Protein AF-A0AAJ3PZL8-F1 (afdb_monomer)

pLDDT: mean 89.47, std 19.47, range [25.83, 98.94]

Sequence (225 aa):
MQGFRERRSSEPATAPSGTGRESWNGVAILAKDKTPILTRRGLPGDPDDTHSRYIEAVIDGMVIGCLYLPNGNPFPSVKFEYKLRWFRRLHDYAAELLELEVPAILAGDFNVMPTEIDVYKPERWLDDALFRPEVRRAYGRLVAQGWTDAVRHLHPQERIYTFWKYWRNSFERDAGLRIDHLLLSPAAAPWLRSATVRRKPRGWEHTSDHAPVLIELDVPGADAM

Structure (mmCIF, N/CA/C/O backbone):
data_AF-A0AAJ3PZL8-F1
#
_entry.id   AF-A0AAJ3PZL8-F1
#
loop_
_atom_site.group_PDB
_atom_site.id
_atom_site.type_symbol
_atom_site.label_atom_id
_atom_site.label_alt_id
_atom_site.label_comp_id
_atom_site.label_asym_id
_atom_site.label_entity_id
_atom_site.label_seq_id
_atom_site.pdbx_PDB_ins_code
_atom_site.Cartn_x
_atom_site.Cartn_y
_atom_site.Cartn_z
_atom_site.occupancy
_atom_site.B_iso_or_equiv
_atom_site.auth_seq_id
_atom_site.auth_comp_id
_atom_site.auth_asym_id
_atom_site.auth_atom_id
_atom_site.pdbx_PDB_model_num
ATOM 1 N N . MET A 1 1 ? 1.809 16.130 18.002 1.00 44.84 1 MET A N 1
ATOM 2 C CA . MET A 1 1 ? 2.079 14.955 17.145 1.00 44.84 1 MET A CA 1
ATOM 3 C C . MET A 1 1 ? 3.039 14.059 17.904 1.00 44.84 1 MET A C 1
ATOM 5 O O . MET A 1 1 ? 4.192 14.435 18.075 1.00 44.84 1 MET A O 1
ATOM 9 N N . GLN A 1 2 ? 2.550 12.951 18.453 1.00 44.28 2 GLN A N 1
ATOM 10 C CA . GLN A 1 2 ? 3.416 11.908 19.004 1.00 44.28 2 GLN A CA 1
ATOM 11 C C . GLN A 1 2 ? 3.498 10.795 17.959 1.00 44.28 2 GLN A C 1
ATOM 13 O O . GLN A 1 2 ? 2.522 10.517 17.260 1.00 44.28 2 GLN A O 1
ATOM 18 N N . GLY A 1 3 ? 4.670 10.199 17.781 1.00 40.41 3 GLY A N 1
ATOM 19 C CA . GLY A 1 3 ? 4.839 9.175 16.765 1.00 40.41 3 GLY A CA 1
ATOM 20 C C . GLY A 1 3 ? 6.089 8.350 16.969 1.00 40.41 3 GLY A C 1
ATOM 21 O O . GLY A 1 3 ? 7.030 8.763 17.646 1.00 40.41 3 GLY A O 1
ATOM 22 N N . PHE A 1 4 ? 6.075 7.168 16.371 1.00 47.88 4 PHE A N 1
ATOM 23 C CA . PHE A 1 4 ? 7.186 6.236 16.424 1.00 47.88 4 PHE A CA 1
ATOM 24 C C . PHE A 1 4 ? 7.941 6.328 15.114 1.00 47.88 4 PHE A C 1
ATOM 26 O O . PHE A 1 4 ? 7.368 6.192 14.034 1.00 47.88 4 PHE A O 1
ATOM 33 N N . ARG A 1 5 ? 9.245 6.562 15.223 1.00 46.00 5 ARG A N 1
ATOM 34 C CA . ARG A 1 5 ? 10.167 6.472 14.102 1.00 46.00 5 ARG A CA 1
ATOM 35 C C . ARG A 1 5 ? 11.091 5.302 14.351 1.00 46.00 5 ARG A C 1
ATOM 37 O O . ARG A 1 5 ? 11.739 5.236 15.396 1.00 46.00 5 ARG A O 1
ATOM 44 N N . GLU A 1 6 ? 11.209 4.417 13.377 1.00 40.78 6 GLU A N 1
ATOM 45 C CA . GLU A 1 6 ? 12.317 3.479 13.372 1.00 40.78 6 GLU A CA 1
ATOM 46 C C . GLU A 1 6 ? 13.573 4.217 12.876 1.00 40.78 6 GLU A C 1
ATOM 48 O O . GLU A 1 6 ? 13.787 4.427 11.686 1.00 40.78 6 GLU A O 1
ATOM 53 N N . ARG A 1 7 ? 1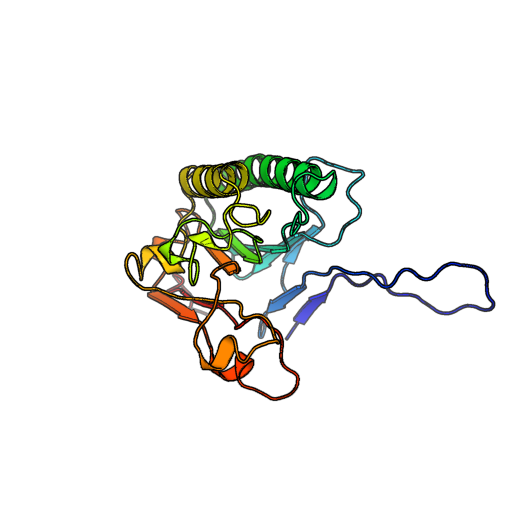4.376 4.714 13.822 1.00 40.22 7 ARG A N 1
ATOM 54 C CA . ARG A 1 7 ? 15.797 5.024 13.625 1.00 40.22 7 ARG A CA 1
ATOM 55 C C . ARG A 1 7 ? 16.564 4.284 14.708 1.00 40.22 7 ARG A C 1
ATOM 57 O O . ARG A 1 7 ? 16.213 4.417 15.877 1.00 40.22 7 ARG A O 1
ATOM 64 N N . ARG A 1 8 ? 17.616 3.546 14.347 1.00 39.25 8 ARG A N 1
ATOM 65 C CA . ARG A 1 8 ? 18.613 3.135 15.344 1.00 39.25 8 ARG A CA 1
ATOM 66 C C . ARG A 1 8 ? 19.297 4.411 15.841 1.00 39.25 8 ARG A C 1
ATOM 68 O O . ARG A 1 8 ? 19.959 5.091 15.062 1.00 39.25 8 ARG A O 1
ATOM 75 N N . SER A 1 9 ? 19.063 4.778 17.095 1.00 32.44 9 SER A N 1
ATOM 76 C CA . SER A 1 9 ? 19.748 5.881 17.765 1.00 32.44 9 SER A CA 1
ATOM 77 C C . SER A 1 9 ? 21.166 5.452 18.135 1.00 32.44 9 SER A C 1
ATOM 79 O O . SER A 1 9 ? 21.351 4.456 18.829 1.00 32.44 9 SER A O 1
ATOM 81 N N . SER A 1 10 ? 22.155 6.209 17.669 1.00 36.16 10 SER A N 1
ATOM 82 C CA . SER A 1 10 ? 23.524 6.200 18.178 1.00 36.16 10 SER A CA 1
ATOM 83 C C . SER A 1 10 ? 23.616 7.143 19.383 1.00 36.16 10 SER A C 1
ATOM 85 O O . SER A 1 10 ? 23.410 8.346 19.216 1.00 36.16 10 SER A O 1
ATOM 87 N N . GLU A 1 11 ? 23.935 6.623 20.568 1.00 28.59 11 GLU A N 1
ATOM 88 C CA . GLU A 1 11 ? 24.516 7.429 21.653 1.00 28.59 11 GLU A CA 1
ATOM 89 C C . GLU A 1 11 ? 26.049 7.498 21.500 1.00 28.59 11 GLU A C 1
ATOM 91 O O . GLU A 1 11 ? 26.639 6.595 20.897 1.00 28.59 11 GLU A O 1
ATOM 96 N N . PRO A 1 12 ? 26.712 8.572 21.974 1.00 39.06 12 PRO A N 1
ATOM 97 C CA . PRO A 1 12 ? 28.081 8.875 21.589 1.00 39.06 12 PRO A CA 1
ATOM 98 C C . PRO A 1 12 ? 29.100 8.344 22.606 1.00 39.06 12 PRO A C 1
ATOM 100 O O . PRO A 1 12 ? 29.079 8.730 23.770 1.00 39.06 12 PRO A O 1
ATOM 103 N N . ALA A 1 13 ? 30.066 7.547 22.147 1.00 29.75 13 ALA A N 1
ATOM 104 C CA . ALA A 1 13 ? 31.368 7.410 22.800 1.00 29.75 13 ALA A CA 1
ATOM 105 C C . ALA A 1 13 ? 32.450 6.994 21.783 1.00 29.75 13 ALA A C 1
ATOM 107 O O . ALA A 1 13 ? 32.478 5.872 21.295 1.00 29.75 13 ALA A O 1
ATOM 108 N N . THR A 1 14 ? 33.310 7.965 21.462 1.00 29.38 14 THR A N 1
ATOM 109 C CA . THR A 1 14 ? 34.747 7.860 21.131 1.00 29.38 14 THR A CA 1
ATOM 110 C C . THR A 1 14 ? 35.273 6.759 20.184 1.00 29.38 14 THR A C 1
ATOM 112 O O . THR A 1 14 ? 35.459 5.616 20.581 1.00 29.38 14 THR A O 1
ATOM 115 N N . ALA A 1 15 ? 35.750 7.240 19.022 1.00 28.14 15 ALA A N 1
ATOM 116 C CA . ALA A 1 15 ? 36.861 6.753 18.179 1.00 28.14 15 ALA A CA 1
ATOM 117 C C . ALA A 1 15 ? 36.647 5.501 17.282 1.00 28.14 15 ALA A C 1
ATOM 119 O O . ALA A 1 15 ? 35.833 4.634 17.579 1.00 28.14 15 ALA A O 1
ATOM 120 N N . PRO A 1 16 ? 37.320 5.442 16.108 1.00 37.28 16 PRO A N 1
ATOM 121 C CA . PRO A 1 16 ? 36.680 5.006 14.873 1.00 37.28 16 PRO A CA 1
ATOM 122 C C . PRO A 1 16 ? 37.111 3.602 14.439 1.00 37.28 16 PRO A C 1
ATOM 124 O O . PRO A 1 16 ? 38.276 3.351 14.156 1.00 37.28 16 PRO A O 1
ATOM 127 N N . SER A 1 17 ? 36.150 2.699 14.282 1.00 31.72 17 SER A N 1
ATOM 128 C CA . SER A 1 17 ? 36.231 1.615 13.298 1.00 31.72 17 SER A CA 1
ATOM 129 C C . SER A 1 17 ? 34.828 1.056 13.089 1.00 31.72 17 SER A C 1
ATOM 131 O O . SER A 1 17 ? 34.193 0.556 14.010 1.00 31.72 17 SER A O 1
ATOM 133 N N . GLY A 1 18 ? 34.293 1.212 11.885 1.00 25.83 18 GLY A N 1
ATOM 134 C CA . GLY A 1 18 ? 32.959 0.718 11.580 1.00 25.83 18 GLY A CA 1
ATOM 135 C C . GLY A 1 18 ? 32.411 1.372 10.333 1.00 25.83 18 GLY A C 1
ATOM 136 O O . GLY A 1 18 ? 32.076 2.550 10.333 1.00 25.83 18 GLY A O 1
ATOM 137 N N . THR A 1 19 ? 32.336 0.599 9.258 1.00 30.28 19 THR A N 1
ATOM 138 C CA . THR A 1 19 ? 31.620 0.925 8.027 1.00 30.28 19 THR A CA 1
ATOM 139 C C . THR A 1 19 ? 30.182 1.335 8.351 1.00 30.28 19 THR A C 1
ATOM 141 O O . THR A 1 19 ? 29.311 0.481 8.534 1.00 30.28 19 THR A O 1
ATOM 144 N N . GLY A 1 20 ? 29.934 2.640 8.453 1.00 26.58 20 GLY A N 1
ATOM 145 C CA . GLY A 1 20 ? 28.601 3.196 8.627 1.00 26.58 20 GLY A CA 1
ATOM 146 C C . GLY A 1 20 ? 27.765 2.888 7.392 1.00 26.58 20 GLY A C 1
ATOM 147 O O . GLY A 1 20 ? 27.970 3.473 6.333 1.00 26.58 20 GLY A O 1
ATOM 148 N N . ARG A 1 21 ? 26.832 1.941 7.506 1.00 35.41 21 ARG A N 1
ATOM 149 C CA . ARG A 1 21 ? 25.740 1.826 6.540 1.00 35.41 21 ARG A CA 1
ATOM 150 C C . ARG A 1 21 ? 24.662 2.816 6.949 1.00 35.41 21 ARG A C 1
ATOM 152 O O . ARG A 1 21 ? 23.957 2.590 7.929 1.00 35.41 21 ARG A O 1
ATOM 159 N N . GLU A 1 22 ? 24.522 3.887 6.178 1.00 41.72 22 GLU A N 1
ATOM 160 C CA . GLU A 1 22 ? 23.290 4.670 6.143 1.00 41.72 22 GLU A CA 1
ATOM 161 C C . GLU A 1 22 ? 22.104 3.711 5.932 1.00 41.72 22 GLU A C 1
ATOM 163 O O . GLU A 1 22 ? 22.142 2.822 5.074 1.00 41.72 22 GLU A O 1
ATOM 168 N N . SER A 1 23 ? 21.072 3.809 6.771 1.00 52.34 23 SER A N 1
ATOM 169 C CA . SER A 1 23 ? 19.904 2.936 6.670 1.00 52.34 23 SER A CA 1
ATOM 170 C C . SER A 1 23 ? 19.024 3.393 5.504 1.00 52.34 23 SER A C 1
ATOM 172 O O . SER A 1 23 ? 18.379 4.433 5.584 1.00 52.34 23 SER A O 1
ATOM 174 N N . TRP A 1 24 ? 18.976 2.598 4.437 1.00 60.12 24 TRP A N 1
ATOM 175 C CA . TRP A 1 24 ? 18.226 2.873 3.201 1.00 60.12 24 TRP A CA 1
ATOM 176 C C . TRP A 1 24 ? 16.692 2.769 3.329 1.00 60.12 24 TRP A C 1
ATOM 178 O O . TRP A 1 24 ? 15.986 3.043 2.365 1.00 60.12 24 TRP A O 1
ATOM 188 N N . ASN A 1 25 ? 16.164 2.364 4.490 1.00 78.50 25 ASN A N 1
ATOM 189 C CA . ASN A 1 25 ? 14.729 2.162 4.729 1.00 78.50 25 ASN A CA 1
ATOM 190 C C . ASN A 1 25 ? 14.287 2.867 6.020 1.00 78.50 25 ASN A C 1
ATOM 192 O O . ASN A 1 25 ? 15.114 3.191 6.874 1.00 78.50 25 ASN A O 1
ATOM 196 N N . GLY A 1 26 ? 12.977 3.024 6.192 1.00 88.12 26 GLY A N 1
ATOM 197 C CA . GLY A 1 26 ? 12.373 3.414 7.459 1.00 88.12 26 GLY A CA 1
ATOM 198 C C . GLY A 1 26 ? 10.880 3.666 7.305 1.00 88.12 26 GLY A C 1
ATOM 199 O O . GLY A 1 26 ? 10.445 4.257 6.320 1.00 88.12 26 GLY A O 1
ATOM 200 N N . VAL A 1 27 ? 10.109 3.234 8.297 1.00 94.31 27 VAL A N 1
ATOM 201 C CA . VAL A 1 27 ? 8.668 3.479 8.400 1.00 94.31 27 VAL A CA 1
ATOM 202 C C . VAL A 1 27 ? 8.365 4.230 9.695 1.00 94.31 27 VAL A C 1
ATOM 204 O O . VAL A 1 27 ? 9.122 4.163 10.672 1.00 94.31 27 VAL A O 1
ATOM 207 N N . ALA A 1 28 ? 7.279 4.998 9.689 1.00 95.38 28 ALA A N 1
ATOM 208 C CA . ALA A 1 28 ? 6.844 5.769 10.841 1.00 95.38 28 ALA A CA 1
ATOM 209 C C . ALA A 1 28 ? 5.325 5.924 10.846 1.00 95.38 28 ALA A C 1
ATOM 211 O O . ALA A 1 28 ? 4.712 6.116 9.798 1.00 95.38 28 ALA A O 1
ATOM 212 N N . ILE A 1 29 ? 4.747 5.903 12.044 1.00 96.56 29 ILE A N 1
ATOM 213 C CA . ILE A 1 29 ? 3.337 6.218 12.278 1.00 96.56 29 ILE A CA 1
ATOM 214 C C . ILE A 1 29 ? 3.286 7.448 13.177 1.00 96.56 29 ILE A C 1
ATOM 216 O O . ILE A 1 29 ? 3.955 7.510 14.215 1.00 96.56 29 ILE A O 1
ATOM 220 N N . LEU A 1 30 ? 2.495 8.433 12.763 1.00 95.12 30 LEU A N 1
ATOM 221 C CA . LEU A 1 30 ? 2.283 9.680 13.480 1.00 95.12 30 LEU A CA 1
ATOM 222 C C . LEU A 1 30 ? 0.785 9.851 13.724 1.00 95.12 30 LEU A C 1
ATOM 224 O O . LEU A 1 30 ? -0.004 9.698 12.795 1.00 95.12 30 LEU A O 1
ATOM 228 N N . ALA A 1 31 ? 0.414 10.228 14.945 1.00 94.44 31 ALA A N 1
ATOM 229 C CA . ALA A 1 31 ? -0.958 10.578 15.281 1.00 94.44 31 ALA A CA 1
ATOM 230 C C . ALA A 1 31 ? -1.028 11.998 15.852 1.00 94.44 31 ALA A C 1
ATOM 232 O O . ALA A 1 31 ? -0.129 12.475 16.565 1.00 94.44 31 ALA A O 1
ATOM 233 N N . LYS A 1 32 ? -2.097 12.708 15.494 1.00 93.19 32 LYS A N 1
ATOM 234 C CA . LYS A 1 32 ? -2.399 14.024 16.052 1.00 93.19 32 LYS A CA 1
ATOM 235 C C . LYS A 1 32 ? -3.161 13.822 17.361 1.00 93.19 32 LYS A C 1
ATOM 237 O O . LYS A 1 32 ? -4.099 13.043 17.391 1.00 93.19 32 LYS A O 1
ATOM 242 N N . ASP A 1 33 ? -2.707 14.486 18.423 1.00 93.00 33 ASP A N 1
ATOM 243 C CA . ASP A 1 33 ? -3.341 14.521 19.755 1.00 93.00 33 ASP A CA 1
ATOM 244 C C . ASP A 1 33 ? -3.641 13.148 20.397 1.00 93.00 33 ASP A C 1
ATOM 246 O O . ASP A 1 33 ? -4.427 13.033 21.331 1.00 93.00 33 ASP A O 1
ATOM 250 N N . LYS A 1 34 ? -2.957 12.103 19.922 1.00 90.31 34 LYS A N 1
ATOM 251 C CA . LYS A 1 34 ? -3.044 10.720 20.394 1.00 90.31 34 LYS A CA 1
ATOM 252 C C . LYS A 1 34 ? -1.642 10.120 20.458 1.00 90.31 34 LYS A C 1
ATOM 254 O O . LYS A 1 34 ? -0.748 10.527 19.708 1.00 90.31 34 LYS A O 1
ATOM 259 N N . THR A 1 35 ? -1.466 9.123 21.317 1.00 92.06 35 THR A N 1
ATOM 260 C CA . THR A 1 35 ? -0.254 8.301 21.376 1.00 92.06 35 THR A CA 1
ATOM 261 C C . THR A 1 35 ? -0.549 6.960 20.710 1.00 92.06 35 THR A C 1
ATOM 263 O O . THR A 1 35 ? -1.365 6.209 21.241 1.00 92.06 35 THR A O 1
ATOM 266 N N . PRO A 1 36 ? 0.081 6.629 19.567 1.00 95.19 36 PRO A N 1
ATOM 267 C CA . PRO A 1 36 ? -0.063 5.300 18.984 1.00 95.19 36 PRO A CA 1
ATOM 268 C C . PRO A 1 36 ? 0.408 4.222 19.967 1.00 95.19 36 PRO A C 1
ATOM 270 O O . PRO A 1 36 ? 1.472 4.357 20.570 1.00 95.19 36 PRO A O 1
ATOM 273 N N . ILE A 1 37 ? -0.345 3.139 20.123 1.00 96.94 37 ILE A N 1
ATOM 274 C CA . ILE A 1 37 ? 0.094 2.000 20.934 1.00 96.94 37 ILE A CA 1
ATOM 275 C C . ILE A 1 37 ? 0.808 1.034 20.001 1.00 96.94 37 ILE A C 1
ATOM 277 O O . ILE A 1 37 ? 0.167 0.323 19.237 1.00 96.94 37 ILE A O 1
ATOM 281 N N . LEU A 1 38 ? 2.140 1.044 20.026 1.00 97.38 38 LEU A N 1
ATOM 282 C CA . LEU A 1 38 ? 2.962 0.166 19.195 1.00 97.38 38 LEU A CA 1
ATOM 283 C C . LEU A 1 38 ? 2.664 -1.309 19.509 1.00 97.38 38 LEU A C 1
ATOM 285 O O . LEU A 1 38 ? 2.926 -1.764 20.620 1.00 97.38 38 LEU A O 1
ATOM 289 N N . THR A 1 39 ? 2.185 -2.057 18.518 1.00 96.62 39 THR A N 1
ATOM 290 C CA . THR A 1 39 ? 1.900 -3.496 18.632 1.00 96.62 39 THR A CA 1
ATOM 291 C C . THR A 1 39 ? 2.964 -4.346 17.954 1.00 96.62 39 THR A C 1
ATOM 293 O O . THR A 1 39 ? 3.234 -5.459 18.407 1.00 96.62 39 THR A O 1
ATOM 296 N N . ARG A 1 40 ? 3.630 -3.830 16.907 1.00 94.56 40 ARG A N 1
ATOM 297 C CA . ARG A 1 40 ? 4.672 -4.582 16.193 1.00 94.56 40 ARG A CA 1
ATOM 298 C C . ARG A 1 40 ? 5.771 -3.715 15.590 1.00 94.56 40 ARG A C 1
ATOM 300 O O . ARG A 1 40 ? 5.539 -2.606 15.114 1.00 94.56 40 ARG A O 1
ATOM 307 N N . ARG A 1 41 ? 6.978 -4.289 15.544 1.00 94.31 41 ARG A N 1
ATOM 308 C CA . ARG A 1 41 ? 8.106 -3.856 14.707 1.00 94.31 41 ARG A CA 1
ATOM 309 C C . ARG A 1 41 ? 8.534 -5.016 13.814 1.00 94.31 41 ARG A C 1
ATOM 311 O O . ARG A 1 41 ? 8.737 -6.117 14.320 1.00 94.31 41 ARG A O 1
ATOM 318 N N . GLY A 1 42 ? 8.695 -4.756 12.522 1.00 94.56 42 GLY A N 1
ATOM 319 C CA . GLY A 1 42 ? 9.017 -5.778 11.530 1.00 94.56 42 GLY A CA 1
ATOM 320 C C . GLY A 1 42 ? 7.813 -6.642 11.146 1.00 94.56 42 GLY A C 1
ATOM 321 O O . GLY A 1 42 ? 6.845 -6.779 11.892 1.00 94.56 42 GLY A O 1
ATOM 322 N N . LEU A 1 43 ? 7.873 -7.209 9.944 1.00 96.62 43 LEU A N 1
ATOM 323 C CA . LEU A 1 43 ? 6.868 -8.146 9.451 1.00 96.62 43 LEU A CA 1
ATOM 324 C C . LEU A 1 43 ? 7.230 -9.556 9.952 1.00 96.62 43 LEU A C 1
ATOM 326 O O . LEU A 1 43 ? 8.391 -9.947 9.790 1.00 96.62 43 LEU A O 1
ATOM 330 N N . PRO A 1 44 ? 6.296 -10.328 10.536 1.00 95.19 44 PRO A N 1
ATOM 331 C CA . PRO A 1 44 ? 6.611 -11.650 11.069 1.00 95.19 44 PRO A CA 1
ATOM 332 C C . PRO A 1 44 ? 6.966 -12.654 9.959 1.00 95.19 44 PRO A C 1
ATOM 334 O O . PRO A 1 44 ? 6.837 -12.367 8.768 1.00 95.19 44 PRO A O 1
ATOM 337 N N . GLY A 1 45 ? 7.462 -13.829 10.355 1.00 94.19 45 GLY A N 1
ATOM 338 C CA . GLY A 1 45 ? 7.778 -14.940 9.446 1.00 94.19 45 GLY A CA 1
ATOM 339 C C . GLY A 1 45 ? 9.213 -14.980 8.900 1.00 94.19 45 GLY A C 1
ATOM 340 O O . GLY A 1 45 ? 9.513 -15.848 8.087 1.00 94.19 45 GLY A O 1
ATOM 341 N N . ASP A 1 46 ? 10.096 -14.062 9.309 1.00 92.81 46 ASP A N 1
ATOM 342 C CA . ASP A 1 46 ? 11.539 -14.111 9.011 1.00 92.81 46 ASP A CA 1
ATOM 343 C C . ASP A 1 46 ? 12.329 -13.362 10.106 1.00 92.81 46 ASP A C 1
ATOM 345 O O . ASP A 1 46 ? 12.373 -12.130 10.080 1.00 92.81 46 ASP A O 1
ATOM 349 N N . PRO A 1 47 ? 12.901 -14.063 11.103 1.00 86.94 47 PRO A N 1
ATOM 350 C CA . PRO A 1 47 ? 13.622 -13.426 12.207 1.00 86.94 47 PRO A CA 1
ATOM 351 C C . PRO A 1 47 ? 14.954 -12.793 11.777 1.00 86.94 47 PRO A C 1
ATOM 353 O O . PRO A 1 47 ? 15.471 -11.935 12.493 1.00 86.94 47 PRO A O 1
ATOM 356 N N . ASP A 1 48 ? 15.489 -13.179 10.614 1.00 87.62 48 ASP A N 1
ATOM 357 C CA . ASP A 1 48 ? 16.754 -12.665 10.084 1.00 87.62 48 ASP A CA 1
ATOM 358 C C . ASP A 1 48 ? 16.553 -11.406 9.216 1.00 87.62 48 ASP A C 1
ATOM 360 O O . ASP A 1 48 ? 17.523 -10.728 8.849 1.00 87.62 48 ASP A O 1
ATOM 364 N N . ASP A 1 49 ? 15.303 -11.041 8.895 1.00 87.88 49 ASP A N 1
ATOM 365 C CA . ASP A 1 49 ? 15.001 -9.816 8.156 1.00 87.88 49 ASP A CA 1
ATOM 366 C C . ASP A 1 49 ? 15.150 -8.577 9.045 1.00 87.88 49 ASP A C 1
ATOM 368 O O . ASP A 1 49 ? 14.236 -8.123 9.732 1.00 87.88 49 ASP A O 1
ATOM 372 N N . THR A 1 50 ? 16.339 -7.988 8.987 1.00 84.88 50 THR A N 1
ATOM 373 C CA . THR A 1 50 ? 16.699 -6.789 9.752 1.00 84.88 50 THR A CA 1
ATOM 374 C C . THR A 1 50 ? 16.260 -5.473 9.097 1.00 84.88 50 THR A C 1
ATOM 376 O O . THR A 1 50 ? 16.612 -4.396 9.589 1.00 84.88 50 THR A O 1
ATOM 379 N N . HIS A 1 51 ? 15.524 -5.509 7.979 1.00 87.56 51 HIS A N 1
ATOM 380 C CA . HIS A 1 51 ? 15.100 -4.298 7.281 1.00 87.56 51 HIS A CA 1
ATOM 381 C C . HIS A 1 51 ? 13.869 -3.640 7.927 1.00 87.56 51 HIS A C 1
ATOM 383 O O . HIS A 1 51 ? 12.780 -4.209 7.961 1.00 87.56 51 HIS A O 1
ATOM 389 N N . SER A 1 52 ? 14.011 -2.369 8.310 1.00 90.62 52 SER A N 1
ATOM 390 C CA . SER A 1 52 ? 12.941 -1.499 8.826 1.00 90.62 52 SER A CA 1
ATOM 391 C C . SER A 1 52 ? 11.886 -1.161 7.758 1.00 90.62 52 SER A C 1
ATOM 393 O O . SER A 1 52 ? 11.948 -0.112 7.111 1.00 90.62 52 SER A O 1
ATOM 395 N N . ARG A 1 53 ? 10.958 -2.096 7.511 1.00 95.94 53 ARG A N 1
ATOM 396 C CA . ARG A 1 53 ? 9.955 -2.050 6.425 1.00 95.94 53 ARG A CA 1
ATOM 397 C C . ARG A 1 53 ? 8.508 -2.229 6.881 1.00 95.94 53 ARG A C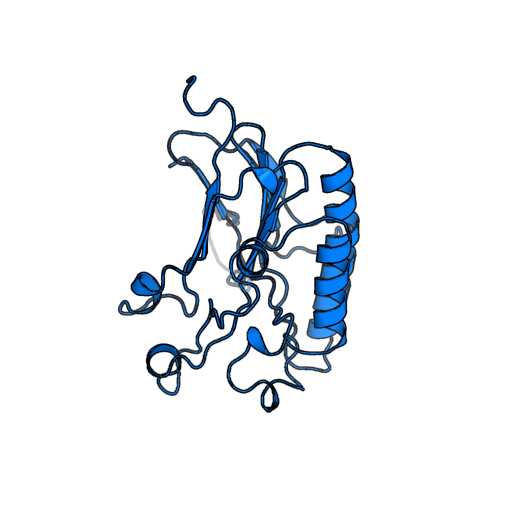 1
ATOM 399 O O . ARG A 1 53 ? 7.619 -2.113 6.045 1.00 95.94 53 ARG A O 1
ATOM 406 N N . TYR A 1 54 ? 8.269 -2.532 8.154 1.00 97.62 54 TYR A N 1
ATOM 407 C CA . TYR A 1 54 ? 6.927 -2.687 8.714 1.00 97.62 54 TYR A CA 1
ATOM 408 C C . TYR A 1 54 ? 6.902 -2.216 10.167 1.00 97.62 54 TYR A C 1
ATOM 410 O O . TYR A 1 54 ? 7.776 -2.579 10.956 1.00 97.62 54 TYR A O 1
ATOM 418 N N . ILE A 1 55 ? 5.894 -1.430 10.519 1.00 97.69 55 ILE A N 1
ATOM 419 C CA . ILE A 1 55 ? 5.579 -1.049 11.895 1.00 97.69 55 ILE A CA 1
ATOM 420 C C . ILE A 1 55 ? 4.063 -1.043 12.048 1.00 97.69 55 ILE A C 1
ATOM 422 O O . ILE A 1 55 ? 3.348 -0.728 11.099 1.00 97.69 55 ILE A O 1
ATOM 426 N N . GLU A 1 56 ? 3.575 -1.379 13.232 1.00 98.31 56 GLU A N 1
ATOM 427 C CA . GLU A 1 56 ? 2.145 -1.456 13.500 1.00 98.31 56 GLU A CA 1
ATOM 428 C C . GLU A 1 56 ? 1.814 -0.820 14.836 1.00 98.31 56 GLU A C 1
ATOM 430 O O . GLU A 1 56 ? 2.533 -1.013 15.820 1.00 98.31 56 GLU A O 1
ATOM 435 N N . ALA A 1 57 ? 0.725 -0.065 14.872 1.00 98.38 57 ALA A N 1
ATOM 436 C CA . ALA A 1 57 ? 0.216 0.499 16.104 1.00 98.38 57 ALA A CA 1
ATOM 437 C C . ALA A 1 57 ? -1.309 0.520 16.115 1.00 98.38 57 ALA A C 1
ATOM 439 O O . ALA A 1 57 ? -1.942 0.665 15.071 1.00 98.38 57 ALA A O 1
ATOM 440 N N . VAL A 1 58 ? -1.885 0.454 17.310 1.00 97.75 58 VAL A N 1
ATOM 441 C CA . VAL A 1 58 ? -3.301 0.736 17.533 1.00 97.75 58 VAL A CA 1
ATOM 442 C C . VAL A 1 58 ? -3.492 2.231 17.774 1.00 97.75 58 VAL A C 1
ATOM 444 O O . VAL A 1 58 ? -2.789 2.833 18.592 1.00 97.75 58 VAL A O 1
ATOM 447 N N . ILE A 1 59 ? -4.444 2.832 17.062 1.00 94.88 59 ILE A N 1
ATOM 448 C CA . ILE A 1 59 ? -4.875 4.226 17.220 1.00 94.88 59 ILE A CA 1
ATOM 449 C C . ILE A 1 59 ? -6.404 4.235 17.176 1.00 94.88 59 ILE A C 1
ATOM 451 O O . ILE A 1 59 ? -6.981 3.725 16.224 1.00 94.88 59 ILE A O 1
ATOM 455 N N . ASP A 1 60 ? -7.051 4.782 18.210 1.00 91.06 60 ASP A N 1
ATOM 456 C CA . ASP A 1 60 ? -8.519 4.868 18.314 1.00 91.06 60 ASP A CA 1
ATOM 457 C C . ASP A 1 60 ? -9.241 3.529 18.038 1.00 91.06 60 ASP A C 1
ATOM 459 O O . ASP A 1 60 ? -10.250 3.467 17.345 1.00 91.06 60 ASP A O 1
ATOM 463 N N . GLY A 1 61 ? -8.693 2.430 18.572 1.00 91.94 61 GLY A N 1
ATOM 464 C CA . GLY A 1 61 ? -9.256 1.080 18.420 1.00 91.94 61 GLY A CA 1
ATOM 465 C C . GLY A 1 61 ? -9.010 0.423 17.057 1.00 91.94 61 GLY A C 1
ATOM 466 O O . GLY A 1 61 ? -9.431 -0.711 16.854 1.00 91.94 61 GLY A O 1
ATOM 467 N N . MET A 1 62 ? -8.302 1.094 16.146 1.00 96.19 62 MET A N 1
ATOM 468 C CA . MET A 1 62 ? -7.955 0.588 14.821 1.00 96.19 62 MET A CA 1
ATOM 469 C C . MET A 1 62 ? -6.487 0.167 14.750 1.00 96.19 62 MET A C 1
ATOM 471 O O . MET A 1 62 ? -5.603 0.892 15.208 1.00 96.19 62 MET A O 1
ATOM 475 N N . VAL A 1 63 ? -6.214 -0.980 14.130 1.00 98.25 63 VAL A N 1
ATOM 476 C CA . VAL A 1 63 ? -4.853 -1.444 13.833 1.00 98.25 63 VAL A CA 1
ATOM 477 C C . VAL A 1 63 ? -4.343 -0.754 12.568 1.00 98.25 63 VAL A C 1
ATOM 479 O O . VAL A 1 63 ? -4.931 -0.880 11.497 1.00 98.25 63 VAL A O 1
ATOM 482 N N . ILE A 1 64 ? -3.222 -0.044 12.668 1.00 98.44 64 ILE A N 1
ATOM 483 C CA . ILE A 1 64 ? -2.568 0.626 11.541 1.00 98.44 64 ILE A CA 1
ATOM 484 C C . ILE A 1 64 ? -1.228 -0.046 11.273 1.00 98.44 64 ILE A C 1
ATOM 486 O O . ILE A 1 64 ? -0.268 0.173 12.010 1.00 98.44 64 ILE A O 1
ATOM 490 N N . GLY A 1 65 ? -1.148 -0.829 10.200 1.00 98.44 65 GLY A N 1
ATOM 491 C CA . GLY A 1 65 ? 0.102 -1.355 9.662 1.00 98.44 65 GLY A CA 1
ATOM 492 C C . GLY A 1 65 ? 0.678 -0.402 8.617 1.00 98.44 65 GLY A C 1
ATOM 493 O O . GLY A 1 65 ? 0.072 -0.173 7.573 1.00 98.44 65 GLY A O 1
ATOM 494 N N . CYS A 1 66 ? 1.861 0.149 8.876 1.00 98.50 66 CYS A N 1
ATOM 495 C CA . CYS A 1 66 ? 2.601 0.984 7.934 1.00 98.50 66 CYS A CA 1
ATOM 496 C C . CYS A 1 66 ? 3.745 0.183 7.315 1.00 98.50 66 CYS A C 1
ATOM 498 O O . CYS A 1 66 ? 4.581 -0.366 8.041 1.00 98.50 66 CYS A O 1
ATOM 500 N N . LEU A 1 67 ? 3.801 0.131 5.981 1.00 98.00 67 LEU A N 1
ATOM 501 C CA . LEU A 1 67 ? 4.761 -0.704 5.267 1.00 98.00 67 LEU A CA 1
ATOM 502 C C . LEU A 1 67 ? 5.526 0.007 4.146 1.00 98.00 67 LEU A C 1
ATOM 504 O O . LEU A 1 67 ? 5.042 0.939 3.511 1.00 98.00 67 LEU A O 1
ATOM 508 N N . TYR A 1 68 ? 6.737 -0.486 3.894 1.00 98.12 68 TYR A N 1
ATOM 509 C CA . TYR A 1 68 ? 7.565 -0.158 2.736 1.00 98.12 68 TYR A CA 1
ATOM 510 C C . TYR A 1 68 ? 8.067 -1.455 2.095 1.00 98.12 68 TYR A C 1
ATOM 512 O O . TYR A 1 68 ? 9.133 -1.991 2.436 1.00 98.12 68 TYR A O 1
ATOM 520 N N . LEU A 1 69 ? 7.268 -1.992 1.175 1.00 98.12 69 LEU A N 1
ATOM 521 C CA . LEU A 1 69 ? 7.510 -3.292 0.558 1.00 98.12 69 LEU A CA 1
ATOM 522 C C . LEU A 1 69 ? 8.756 -3.232 -0.343 1.00 98.12 69 LEU A C 1
ATOM 524 O O . LEU A 1 69 ? 8.972 -2.227 -1.021 1.00 98.12 69 LEU A O 1
ATOM 528 N N . PRO A 1 70 ? 9.603 -4.278 -0.393 1.00 98.00 70 PRO A N 1
ATOM 529 C CA . PRO A 1 70 ? 10.804 -4.260 -1.226 1.00 98.00 70 PRO A CA 1
ATOM 530 C C . PRO A 1 70 ? 10.529 -3.951 -2.711 1.00 98.00 70 PRO A C 1
ATOM 532 O O . PRO A 1 70 ? 9.733 -4.623 -3.363 1.00 98.00 70 PRO A O 1
ATOM 535 N N . ASN A 1 71 ? 11.267 -2.993 -3.284 1.00 97.75 71 ASN A N 1
ATOM 536 C CA . ASN A 1 71 ? 11.151 -2.619 -4.701 1.00 97.75 71 ASN A CA 1
ATOM 537 C C . ASN A 1 71 ? 11.359 -3.814 -5.653 1.00 97.75 71 ASN A C 1
ATOM 539 O O . ASN A 1 71 ? 10.547 -4.071 -6.544 1.00 97.75 71 ASN A O 1
ATOM 543 N N . GLY A 1 72 ? 12.417 -4.591 -5.413 1.00 97.12 72 GLY A N 1
ATOM 544 C CA . GLY A 1 72 ? 12.710 -5.838 -6.120 1.00 97.12 72 GLY A CA 1
ATOM 545 C C . GLY A 1 72 ? 13.454 -5.697 -7.448 1.00 97.12 72 GLY A C 1
ATOM 546 O O . GLY A 1 72 ? 13.853 -6.721 -7.989 1.00 97.12 72 GLY A O 1
ATOM 547 N N . ASN A 1 73 ? 13.683 -4.486 -7.969 1.00 97.19 73 ASN A N 1
ATOM 548 C CA . ASN A 1 73 ? 14.493 -4.319 -9.178 1.00 97.19 73 ASN A CA 1
ATOM 549 C C . ASN A 1 73 ? 15.994 -4.584 -8.930 1.00 97.19 73 ASN A C 1
ATOM 551 O O . ASN A 1 73 ? 16.505 -4.316 -7.832 1.00 97.19 73 ASN A O 1
ATOM 555 N N . PRO A 1 74 ? 16.733 -5.034 -9.965 1.00 96.88 74 PRO A N 1
ATOM 556 C CA . PRO A 1 74 ? 16.244 -5.425 -11.298 1.00 96.88 74 PRO A CA 1
ATOM 557 C C . PRO A 1 74 ? 15.613 -6.831 -11.309 1.00 96.88 74 PRO A C 1
ATOM 559 O O . PRO A 1 74 ? 15.797 -7.601 -10.368 1.00 96.88 74 PRO A O 1
ATOM 562 N N . PHE A 1 75 ? 14.901 -7.181 -12.381 1.00 93.44 75 PHE A N 1
ATOM 563 C CA . PHE A 1 75 ? 14.420 -8.541 -12.642 1.00 93.44 75 PHE A CA 1
ATOM 564 C C . PHE A 1 75 ? 15.213 -9.193 -13.793 1.00 93.44 75 PHE A C 1
ATOM 566 O O . PHE A 1 75 ? 15.446 -8.525 -14.801 1.00 93.44 75 PHE A O 1
ATOM 573 N N . PRO A 1 76 ? 15.582 -10.485 -13.689 1.00 95.44 76 PRO A N 1
ATOM 574 C CA . PRO A 1 76 ? 15.547 -11.321 -12.485 1.00 95.44 76 PRO A CA 1
ATOM 575 C C . PRO A 1 76 ? 16.664 -10.940 -11.496 1.00 95.44 76 PRO A C 1
ATOM 577 O O . PRO A 1 76 ? 17.729 -10.476 -11.897 1.00 95.44 76 PRO A O 1
ATOM 580 N N . SER A 1 77 ? 16.439 -11.129 -10.191 1.00 97.44 77 SER A N 1
ATOM 581 C CA . SER A 1 77 ? 17.491 -10.988 -9.173 1.00 97.44 77 SER A CA 1
ATOM 582 C C . SER A 1 77 ? 17.083 -11.566 -7.816 1.00 97.44 77 SER A C 1
ATOM 584 O O . SER A 1 77 ? 15.898 -11.721 -7.516 1.00 97.44 77 SER A O 1
ATOM 586 N N . VAL A 1 78 ? 18.068 -11.741 -6.930 1.00 97.31 78 VAL A N 1
ATOM 587 C CA . VAL A 1 78 ? 17.842 -12.061 -5.508 1.00 97.31 78 VAL A CA 1
ATOM 588 C C . VAL A 1 78 ? 16.983 -11.011 -4.784 1.00 97.31 78 VAL A C 1
ATOM 590 O O . VAL A 1 78 ? 16.301 -11.331 -3.811 1.00 97.31 78 VAL A O 1
ATOM 593 N N . LYS A 1 79 ? 16.960 -9.753 -5.260 1.00 96.94 79 LYS A N 1
ATOM 594 C CA . LYS A 1 79 ? 16.085 -8.700 -4.713 1.00 96.94 79 LYS A CA 1
ATOM 595 C C . LYS A 1 79 ? 14.626 -8.953 -5.084 1.00 96.94 79 LYS A C 1
ATOM 597 O O . LYS A 1 79 ? 13.744 -8.739 -4.253 1.00 96.94 79 LYS A O 1
ATOM 602 N N . PHE A 1 80 ? 14.375 -9.426 -6.303 1.00 98.31 80 PHE A N 1
ATOM 603 C CA . PHE A 1 80 ? 13.038 -9.816 -6.740 1.00 98.31 80 PHE A CA 1
ATOM 604 C C . PHE A 1 80 ? 12.540 -11.049 -5.978 1.00 98.31 80 PHE A C 1
ATOM 606 O O . PHE A 1 80 ? 11.402 -11.079 -5.515 1.00 98.31 80 PHE A O 1
ATOM 613 N N . GLU A 1 81 ? 13.407 -12.038 -5.760 1.00 98.06 81 GLU A N 1
ATOM 614 C CA . GLU A 1 81 ? 13.078 -13.199 -4.929 1.00 98.06 81 GLU A CA 1
ATOM 615 C C . GLU A 1 81 ? 12.750 -12.796 -3.486 1.00 98.06 81 GLU A C 1
ATOM 617 O O . GLU A 1 81 ? 11.761 -13.268 -2.924 1.00 98.06 81 GLU A O 1
ATOM 622 N N . TYR A 1 82 ? 13.534 -11.883 -2.899 1.00 97.38 82 TYR A N 1
ATOM 623 C CA . TYR A 1 82 ? 13.253 -11.324 -1.576 1.00 97.38 82 TYR A CA 1
ATOM 624 C C . TYR A 1 82 ? 11.900 -10.606 -1.534 1.00 97.38 82 TYR A C 1
ATOM 626 O O . TYR A 1 82 ? 11.118 -10.858 -0.622 1.00 97.38 82 TYR A O 1
ATOM 634 N N . LYS A 1 83 ? 11.567 -9.796 -2.547 1.00 98.38 83 LYS A N 1
ATOM 635 C CA . LYS A 1 83 ? 10.243 -9.169 -2.676 1.00 98.38 83 LYS A CA 1
ATOM 636 C C . LYS A 1 83 ? 9.111 -10.196 -2.650 1.00 98.38 83 LYS A C 1
ATOM 638 O O . LYS A 1 83 ? 8.135 -10.010 -1.928 1.00 98.38 83 LYS A O 1
ATOM 643 N N . LEU A 1 84 ? 9.238 -11.290 -3.402 1.00 98.56 84 LEU A N 1
ATOM 644 C CA . LEU A 1 84 ? 8.217 -12.340 -3.423 1.00 98.56 84 LEU A CA 1
ATOM 645 C C . LEU A 1 84 ? 8.113 -13.086 -2.086 1.00 98.56 84 LEU A C 1
ATOM 647 O O . LEU A 1 84 ? 7.003 -13.425 -1.681 1.00 98.56 84 LEU A O 1
ATOM 651 N N . ARG A 1 85 ? 9.229 -13.333 -1.384 1.00 98.25 85 ARG A N 1
ATOM 652 C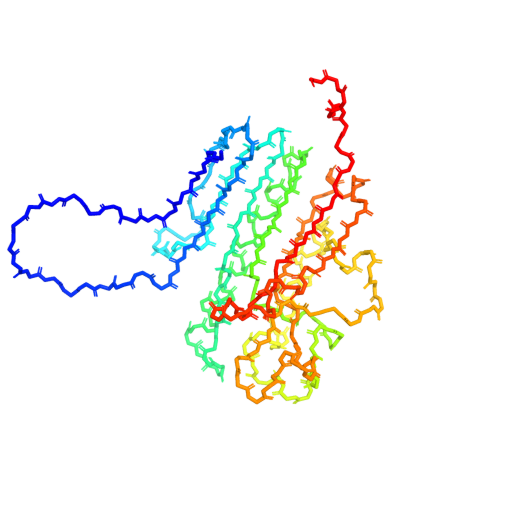 CA . ARG A 1 85 ? 9.195 -13.892 -0.018 1.00 98.25 85 ARG A CA 1
ATOM 653 C C . ARG A 1 85 ? 8.543 -12.928 0.975 1.00 98.25 85 ARG A C 1
ATOM 655 O O . ARG A 1 85 ? 7.769 -13.368 1.815 1.00 98.25 85 ARG A O 1
ATOM 662 N N . TRP A 1 86 ? 8.807 -11.628 0.849 1.00 98.56 86 TRP A N 1
ATOM 663 C CA . TRP A 1 86 ? 8.186 -10.591 1.676 1.00 98.56 86 TRP A CA 1
ATOM 664 C C . TRP A 1 86 ? 6.668 -10.534 1.457 1.00 98.56 86 TRP A C 1
ATOM 666 O O . TRP A 1 86 ? 5.916 -10.530 2.422 1.00 98.56 86 TRP A O 1
ATOM 676 N N . PHE A 1 87 ? 6.203 -10.606 0.203 1.00 98.56 87 PHE A N 1
ATOM 677 C CA . PHE A 1 87 ? 4.771 -10.714 -0.109 1.00 98.56 87 PHE A CA 1
ATOM 678 C C . PHE A 1 87 ? 4.108 -11.943 0.520 1.00 98.56 87 PHE A C 1
ATOM 680 O O . PHE A 1 87 ? 2.983 -11.832 0.988 1.00 98.56 87 PHE A O 1
ATOM 687 N N . ARG 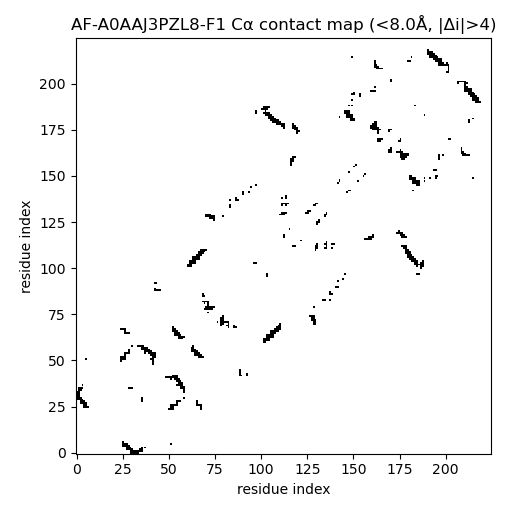A 1 88 ? 4.774 -13.108 0.537 1.00 98.56 88 ARG A N 1
ATOM 688 C CA . ARG A 1 88 ? 4.233 -14.315 1.195 1.00 98.56 88 ARG A CA 1
ATOM 689 C C . ARG A 1 88 ? 4.018 -14.083 2.688 1.00 98.56 88 ARG A C 1
ATOM 691 O O . ARG A 1 88 ? 2.909 -14.268 3.156 1.00 98.56 88 ARG A O 1
ATOM 698 N N . ARG A 1 89 ? 5.025 -13.553 3.384 1.00 98.44 89 ARG A N 1
ATOM 699 C CA . ARG A 1 89 ? 4.891 -13.192 4.804 1.00 98.44 89 ARG A CA 1
ATOM 700 C C . ARG A 1 89 ? 3.795 -12.157 5.044 1.00 98.44 89 ARG A C 1
ATOM 702 O O . ARG A 1 89 ? 3.081 -12.243 6.035 1.00 98.44 89 ARG A O 1
ATOM 709 N N . LEU A 1 90 ? 3.643 -11.195 4.128 1.00 98.69 90 LEU A N 1
ATOM 710 C CA . LEU A 1 90 ? 2.570 -10.209 4.214 1.00 98.69 90 LEU A CA 1
ATOM 711 C C . LEU A 1 90 ? 1.206 -10.880 4.055 1.00 98.69 90 LEU A C 1
ATOM 713 O O . LEU A 1 90 ? 0.299 -10.520 4.783 1.00 98.69 90 LEU A O 1
ATOM 717 N N . HIS A 1 91 ? 1.054 -11.841 3.141 1.00 98.69 91 HIS A N 1
ATOM 718 C CA . HIS A 1 91 ? -0.192 -12.595 3.004 1.00 98.69 91 HIS A CA 1
ATOM 719 C C . HIS A 1 91 ? -0.562 -13.334 4.280 1.00 98.69 91 HIS A C 1
ATOM 721 O O . HIS A 1 91 ? -1.714 -13.238 4.695 1.00 98.69 91 HIS A O 1
ATOM 727 N N . ASP A 1 92 ? 0.393 -14.064 4.855 1.00 98.56 92 ASP A N 1
ATOM 728 C CA . ASP A 1 92 ? 0.160 -14.876 6.047 1.00 98.56 92 ASP A CA 1
ATOM 729 C C . AS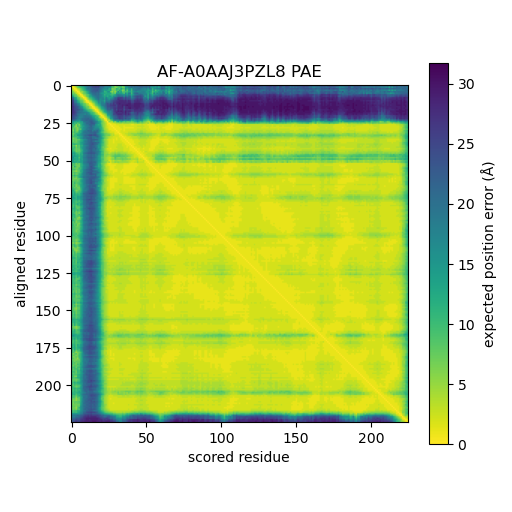P A 1 92 ? -0.282 -13.966 7.201 1.00 98.56 92 ASP A C 1
ATOM 731 O O . ASP A 1 92 ? -1.351 -14.145 7.775 1.00 98.56 92 ASP A O 1
ATOM 735 N N . TYR A 1 93 ? 0.467 -12.886 7.438 1.00 98.56 93 TYR A N 1
ATOM 736 C CA . TYR A 1 93 ? 0.158 -11.963 8.523 1.00 98.56 93 TYR A CA 1
ATOM 737 C C . TYR A 1 93 ? -1.096 -11.113 8.283 1.00 98.56 93 TYR A C 1
ATOM 739 O O . TYR A 1 93 ? -1.850 -10.824 9.207 1.00 98.56 93 TYR A O 1
ATOM 747 N N . ALA A 1 94 ? -1.353 -10.699 7.042 1.00 98.62 94 ALA A N 1
ATOM 748 C CA . ALA A 1 94 ? -2.558 -9.946 6.718 1.00 98.62 94 ALA A CA 1
ATOM 749 C C . ALA A 1 94 ? -3.824 -10.798 6.881 1.00 98.62 94 ALA A C 1
ATOM 751 O O . ALA A 1 94 ? -4.867 -10.239 7.203 1.00 98.62 94 ALA A O 1
ATOM 752 N N . ALA A 1 95 ? -3.746 -12.120 6.701 1.00 98.62 95 ALA A N 1
ATOM 753 C CA . ALA A 1 95 ? -4.853 -13.018 7.015 1.00 98.62 95 ALA A CA 1
ATOM 754 C C . ALA A 1 95 ? -5.105 -13.082 8.531 1.00 98.62 95 ALA A C 1
ATOM 756 O O . ALA A 1 95 ? -6.242 -12.893 8.949 1.00 98.62 95 ALA A O 1
ATOM 757 N N . GLU A 1 96 ? -4.053 -13.221 9.349 1.00 98.12 96 GLU A N 1
ATOM 758 C CA . GLU A 1 96 ? -4.166 -13.167 10.819 1.00 98.12 96 GLU A CA 1
ATOM 759 C C . GLU A 1 96 ? -4.805 -11.851 11.298 1.00 98.12 96 GLU A C 1
ATOM 761 O O . GLU A 1 96 ? -5.651 -11.849 12.187 1.00 98.12 96 GLU A O 1
ATOM 766 N N . LEU A 1 97 ? -4.449 -10.716 10.682 1.00 97.94 97 LEU A N 1
ATOM 767 C CA . LEU A 1 97 ? -5.062 -9.424 11.007 1.00 97.94 97 LEU A CA 1
ATOM 768 C C . LEU A 1 97 ? -6.568 -9.382 10.712 1.00 97.94 97 LEU A C 1
ATOM 770 O O . LEU A 1 97 ? -7.299 -8.704 11.433 1.00 97.94 97 LEU A O 1
ATOM 774 N N . LEU A 1 98 ? -7.038 -10.076 9.671 1.00 98.25 98 LEU A N 1
ATOM 775 C CA . LEU A 1 98 ? -8.468 -10.159 9.366 1.00 98.25 98 LEU A CA 1
ATOM 776 C C . LEU A 1 98 ? -9.227 -11.014 10.390 1.00 98.25 98 LEU A C 1
ATOM 778 O O . LEU A 1 98 ? -10.374 -10.697 10.695 1.00 98.25 98 LEU A O 1
ATOM 782 N N . GLU A 1 99 ? -8.591 -12.042 10.957 1.00 97.81 99 GLU A N 1
ATOM 783 C CA . GLU A 1 99 ? -9.176 -12.897 12.005 1.00 97.81 99 GLU A CA 1
ATOM 784 C C . GLU A 1 99 ? -9.410 -12.156 13.328 1.00 97.81 99 GLU A C 1
ATOM 786 O O . GLU A 1 99 ? -10.196 -12.610 14.155 1.00 97.81 99 GLU A O 1
ATOM 791 N N . LEU A 1 100 ? -8.763 -11.003 13.535 1.00 95.25 100 LEU A N 1
ATOM 792 C CA . LEU A 1 100 ? -8.998 -10.171 14.717 1.00 95.25 100 LEU A CA 1
ATOM 793 C C . LEU A 1 100 ? -10.387 -9.518 14.723 1.00 95.25 100 LEU A C 1
ATOM 795 O O . LEU A 1 100 ? -10.809 -9.036 15.770 1.00 95.25 100 LEU A O 1
ATOM 799 N N . GLU A 1 101 ? -11.060 -9.442 13.568 1.00 94.88 101 GLU A N 1
ATOM 800 C CA . GLU A 1 101 ? -12.381 -8.812 13.397 1.00 94.88 101 GLU A CA 1
ATOM 801 C C . GLU A 1 101 ? -12.467 -7.360 13.916 1.00 94.88 101 GLU A C 1
ATOM 803 O O . GLU A 1 101 ? -13.545 -6.829 14.188 1.00 94.88 101 GLU A O 1
ATOM 808 N N . VAL A 1 102 ? -11.322 -6.681 14.012 1.00 96.19 102 VAL A N 1
ATOM 809 C CA . VAL A 1 102 ? -11.220 -5.258 14.351 1.00 96.19 102 VAL A CA 1
ATOM 810 C C . VAL A 1 102 ? -10.951 -4.425 13.098 1.00 96.19 102 VAL A C 1
ATOM 812 O O . VAL A 1 102 ? -10.400 -4.935 12.117 1.00 96.19 102 VAL A O 1
ATOM 815 N N . PRO A 1 103 ? -11.277 -3.120 13.106 1.00 98.19 103 PRO A N 1
ATOM 816 C CA . PRO A 1 103 ? -10.837 -2.216 12.057 1.00 98.19 103 PRO A CA 1
ATOM 817 C C . PRO A 1 103 ? -9.312 -2.259 11.935 1.00 98.19 103 PRO A C 1
ATOM 819 O O . PRO A 1 103 ? -8.581 -1.966 12.881 1.00 98.19 103 PRO A O 1
ATOM 822 N N . ALA A 1 104 ? -8.833 -2.622 10.755 1.00 98.56 104 ALA A N 1
ATOM 823 C CA . ALA A 1 104 ? -7.425 -2.621 10.398 1.00 98.56 104 ALA A CA 1
ATOM 824 C C . ALA A 1 104 ? -7.188 -1.951 9.039 1.00 98.56 104 ALA A C 1
ATOM 826 O O . ALA A 1 104 ? -8.021 -2.052 8.127 1.00 98.56 104 ALA A O 1
ATOM 827 N N . ILE A 1 105 ? -6.034 -1.292 8.908 1.00 98.75 105 ILE A N 1
ATOM 828 C CA . ILE A 1 105 ? -5.551 -0.659 7.679 1.00 98.75 105 ILE A CA 1
ATOM 829 C C . ILE A 1 105 ? -4.092 -1.045 7.448 1.00 98.75 105 ILE A C 1
ATOM 831 O O . ILE A 1 105 ? -3.252 -0.846 8.324 1.00 98.75 105 ILE A O 1
ATOM 835 N N . LEU A 1 106 ? -3.774 -1.517 6.242 1.00 98.81 106 LEU A N 1
ATOM 836 C CA . LEU A 1 106 ? -2.401 -1.654 5.756 1.00 98.81 106 LEU A CA 1
ATOM 837 C C . LEU A 1 106 ? -2.114 -0.534 4.754 1.00 98.81 106 LEU A C 1
ATOM 839 O O . LEU A 1 106 ? -2.713 -0.488 3.681 1.00 98.81 106 LEU A O 1
ATOM 843 N N . ALA A 1 107 ? -1.203 0.373 5.097 1.00 98.69 107 ALA A N 1
ATOM 844 C CA . ALA A 1 107 ? -0.909 1.566 4.312 1.00 98.69 107 ALA A CA 1
ATOM 845 C C . ALA A 1 107 ? 0.585 1.709 4.010 1.00 98.69 107 ALA A C 1
ATOM 847 O O . ALA A 1 107 ? 1.438 1.502 4.876 1.00 98.69 107 ALA A O 1
ATOM 848 N N . GLY A 1 108 ? 0.907 2.136 2.791 1.00 98.38 108 GLY A N 1
ATOM 849 C CA . GLY A 1 108 ? 2.265 2.533 2.431 1.00 98.38 108 GLY A CA 1
ATOM 850 C C . GLY A 1 108 ? 2.604 2.284 0.971 1.00 98.38 108 GLY A C 1
ATOM 851 O O . GLY A 1 108 ? 1.716 2.097 0.140 1.00 98.38 108 GLY A O 1
ATOM 852 N N . ASP A 1 109 ? 3.901 2.269 0.672 1.00 98.75 109 ASP A N 1
ATOM 853 C CA . ASP A 1 109 ? 4.425 1.946 -0.655 1.00 98.75 109 ASP A CA 1
ATOM 854 C C . ASP A 1 109 ? 4.578 0.425 -0.780 1.00 98.75 109 ASP A C 1
ATOM 856 O O . ASP A 1 109 ? 5.488 -0.190 -0.209 1.00 98.75 109 ASP A O 1
ATOM 860 N N . PHE A 1 110 ? 3.672 -0.196 -1.536 1.00 98.75 110 PHE A N 1
ATOM 861 C CA . PHE A 1 110 ? 3.697 -1.639 -1.778 1.00 98.75 110 PHE A CA 1
ATOM 862 C C . PHE A 1 110 ? 4.643 -2.014 -2.921 1.00 98.75 110 PHE A C 1
ATOM 864 O O . PHE A 1 110 ? 4.787 -3.203 -3.209 1.00 98.75 110 PHE A O 1
ATOM 871 N N . ASN A 1 111 ? 5.271 -1.046 -3.599 1.00 98.69 111 ASN A N 1
ATOM 872 C CA . ASN A 1 111 ? 6.112 -1.285 -4.765 1.00 98.69 111 ASN A CA 1
ATOM 873 C C . ASN A 1 111 ? 5.443 -2.275 -5.736 1.00 98.69 111 ASN A C 1
ATOM 875 O O . ASN A 1 111 ? 6.015 -3.288 -6.143 1.00 98.69 111 ASN A O 1
ATOM 879 N N . VAL A 1 112 ? 4.187 -2.033 -6.084 1.00 98.75 112 VAL A N 1
ATOM 880 C CA . VAL A 1 112 ? 3.455 -2.846 -7.055 1.00 98.75 112 VAL A CA 1
ATOM 881 C C . VAL A 1 112 ? 2.517 -1.957 -7.828 1.00 98.75 112 VAL A C 1
ATOM 883 O O . VAL A 1 112 ? 1.842 -1.110 -7.252 1.00 98.75 112 VAL A O 1
ATOM 886 N N . MET A 1 113 ? 2.490 -2.191 -9.132 1.00 98.62 113 MET A N 1
ATOM 887 C CA . MET A 1 113 ? 1.532 -1.640 -10.072 1.00 98.62 113 MET A CA 1
ATOM 888 C C . MET A 1 113 ? 0.504 -2.743 -10.380 1.00 98.62 113 MET A C 1
ATOM 890 O O . MET A 1 113 ? 0.809 -3.625 -11.187 1.00 98.62 113 MET A O 1
ATOM 894 N N . PRO A 1 114 ? -0.669 -2.784 -9.715 1.00 98.25 114 PRO A N 1
ATOM 895 C CA . PRO A 1 114 ? -1.566 -3.945 -9.784 1.00 98.25 114 PRO A CA 1
ATOM 896 C C . PRO A 1 114 ? -2.080 -4.251 -11.199 1.00 98.25 114 PRO A C 1
ATOM 898 O O . PRO A 1 114 ? -2.121 -5.409 -11.634 1.00 98.25 114 PRO A O 1
ATOM 901 N N . THR A 1 115 ? -2.446 -3.212 -11.944 1.00 98.31 115 THR A N 1
ATOM 902 C CA . THR A 1 115 ? -3.092 -3.300 -13.256 1.00 98.31 115 THR A CA 1
ATOM 903 C C . THR A 1 115 ? -2.572 -2.228 -14.213 1.00 98.31 115 THR A C 1
ATOM 905 O O . THR A 1 115 ? -1.842 -1.325 -13.824 1.00 98.31 115 THR A O 1
ATOM 908 N N . GLU A 1 116 ? -2.943 -2.306 -15.490 1.00 98.25 116 GLU A N 1
ATOM 909 C CA . GLU A 1 116 ? -2.506 -1.333 -16.502 1.00 98.25 116 GLU A CA 1
ATOM 910 C C . GLU A 1 116 ? -3.012 0.091 -16.244 1.00 98.25 116 GLU A C 1
ATOM 912 O O . GLU A 1 116 ? -2.338 1.052 -16.602 1.00 98.25 116 GLU A O 1
ATOM 917 N N . ILE A 1 117 ? -4.168 0.250 -15.588 1.00 98.12 117 ILE A N 1
ATOM 918 C CA . ILE A 1 117 ? -4.708 1.573 -15.240 1.00 98.12 117 ILE A CA 1
ATOM 919 C C . ILE A 1 117 ? -3.861 2.286 -14.172 1.00 98.12 117 ILE A C 1
ATOM 921 O O . ILE A 1 117 ? -3.947 3.503 -14.022 1.00 98.12 117 ILE A O 1
ATOM 925 N N . ASP A 1 118 ? -3.009 1.539 -13.468 1.00 98.56 118 ASP A N 1
ATOM 926 C CA . ASP A 1 118 ? -2.091 2.040 -12.445 1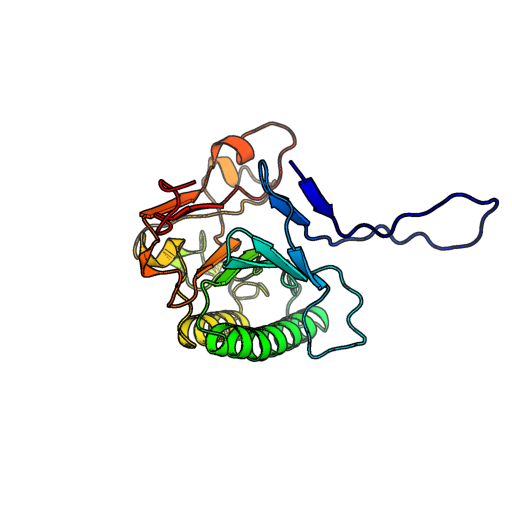.00 98.56 118 ASP A CA 1
ATOM 927 C C . ASP A 1 118 ? -0.771 2.559 -13.036 1.00 98.56 118 ASP A C 1
ATOM 929 O O . ASP A 1 118 ? 0.114 2.972 -12.287 1.00 98.56 118 ASP A O 1
ATOM 933 N N . VAL A 1 119 ? -0.602 2.509 -14.365 1.00 98.19 119 VAL A N 1
ATOM 934 C CA . VAL A 1 119 ? 0.694 2.703 -15.023 1.00 98.19 119 VAL A CA 1
ATOM 935 C C . VAL A 1 119 ? 0.574 3.580 -16.259 1.00 98.19 119 VAL A C 1
ATOM 937 O O . VAL A 1 119 ? -0.134 3.265 -17.215 1.00 98.19 119 VAL A O 1
ATOM 940 N N . TYR A 1 120 ? 1.362 4.650 -16.314 1.00 97.88 120 TYR A N 1
ATOM 941 C CA . TYR A 1 120 ? 1.576 5.352 -17.571 1.00 97.88 120 TYR A CA 1
ATOM 942 C C . TYR A 1 120 ? 2.418 4.499 -18.536 1.00 97.88 120 TYR A C 1
ATOM 944 O O . TYR A 1 120 ? 3.587 4.206 -18.258 1.00 97.88 120 TYR A O 1
ATOM 952 N N . LYS A 1 121 ? 1.846 4.179 -19.708 1.00 97.12 121 LYS A N 1
ATOM 953 C CA . LYS A 1 121 ? 2.470 3.361 -20.769 1.00 97.12 121 LYS A CA 1
ATOM 954 C C . LYS A 1 121 ? 2.914 1.981 -20.257 1.00 97.12 121 LYS A C 1
ATOM 956 O O . LYS A 1 121 ? 4.122 1.732 -20.181 1.00 97.12 121 LYS A O 1
ATOM 961 N N . PRO A 1 122 ? 1.964 1.109 -19.861 1.00 97.56 122 PRO A N 1
ATOM 962 C CA . PRO A 1 122 ? 2.245 -0.184 -19.227 1.00 97.56 122 PRO A CA 1
ATOM 963 C C . PRO A 1 122 ? 3.209 -1.068 -20.028 1.00 97.56 122 PRO A C 1
ATOM 965 O O . PRO A 1 122 ? 4.014 -1.787 -19.438 1.00 97.56 122 PRO A O 1
ATOM 968 N N . GLU A 1 123 ? 3.213 -0.954 -21.357 1.00 97.50 123 GLU A N 1
ATOM 969 C CA . GLU A 1 123 ? 4.113 -1.679 -22.254 1.00 97.50 123 GLU A CA 1
ATOM 970 C C . GLU A 1 123 ? 5.605 -1.445 -21.954 1.00 97.50 123 GLU A C 1
ATOM 972 O O . GLU A 1 123 ? 6.444 -2.281 -22.274 1.00 97.50 123 GLU A O 1
ATOM 977 N N . ARG A 1 124 ? 5.955 -0.332 -21.294 1.00 96.00 124 ARG A N 1
ATOM 978 C CA . ARG A 1 124 ? 7.338 -0.001 -20.909 1.00 96.00 124 ARG A CA 1
ATOM 979 C C . ARG A 1 124 ? 7.802 -0.664 -19.618 1.00 96.00 124 ARG A C 1
ATOM 981 O O . ARG A 1 124 ? 8.983 -0.573 -19.294 1.00 96.00 124 ARG A O 1
ATOM 988 N N . TRP A 1 125 ? 6.887 -1.268 -18.870 1.00 96.94 125 TRP A N 1
ATOM 989 C CA . TRP A 1 125 ? 7.139 -1.762 -17.519 1.00 96.94 125 TRP A CA 1
ATOM 990 C C . TRP A 1 125 ? 7.071 -3.281 -17.428 1.00 96.94 125 TRP A C 1
ATOM 992 O O . TRP A 1 125 ? 7.220 -3.816 -16.340 1.00 96.94 125 TRP A O 1
ATOM 1002 N N . LEU A 1 126 ? 6.872 -3.990 -18.544 1.00 95.44 126 LEU A N 1
ATOM 1003 C CA . LEU A 1 126 ? 6.685 -5.446 -18.562 1.00 95.44 126 LEU A CA 1
ATOM 1004 C C . LEU A 1 126 ? 7.804 -6.210 -17.834 1.00 95.44 126 LEU A C 1
ATOM 1006 O O . LEU A 1 126 ? 7.527 -7.216 -17.181 1.00 95.44 126 LEU A O 1
ATOM 1010 N N . ASP A 1 127 ? 9.039 -5.707 -17.876 1.00 95.06 127 ASP A N 1
ATOM 1011 C CA . ASP A 1 127 ? 10.201 -6.303 -17.204 1.00 95.06 127 ASP A CA 1
ATOM 1012 C C . ASP A 1 127 ? 10.578 -5.627 -15.875 1.00 95.06 127 ASP A C 1
ATOM 1014 O O . ASP A 1 127 ? 11.528 -6.044 -15.216 1.00 95.06 127 ASP A O 1
ATOM 1018 N N . ASP A 1 128 ? 9.820 -4.621 -15.434 1.00 98.19 128 ASP A N 1
ATOM 1019 C CA . ASP A 1 128 ? 10.025 -3.985 -14.134 1.00 98.19 128 ASP A CA 1
ATOM 1020 C C . ASP A 1 128 ? 9.483 -4.879 -13.009 1.00 98.19 128 ASP A C 1
ATOM 1022 O O . ASP A 1 128 ? 8.343 -5.356 -13.058 1.00 98.19 128 ASP A O 1
ATOM 1026 N N . ALA A 1 129 ? 10.278 -5.070 -11.953 1.00 98.25 129 ALA A N 1
ATOM 1027 C CA . ALA A 1 129 ? 9.920 -5.857 -10.773 1.00 98.25 129 ALA A CA 1
ATOM 1028 C C . ALA A 1 129 ? 8.579 -5.457 -10.131 1.00 98.25 129 ALA A C 1
ATOM 1030 O O . ALA A 1 129 ? 7.974 -6.259 -9.420 1.00 98.25 129 ALA A O 1
ATOM 1031 N N . LEU A 1 130 ? 8.112 -4.221 -10.313 1.00 98.56 130 LEU A N 1
ATOM 1032 C CA . LEU A 1 130 ? 6.852 -3.721 -9.761 1.00 98.56 130 LEU A CA 1
ATOM 1033 C C . LEU A 1 130 ? 5.634 -4.117 -10.607 1.00 98.56 130 LEU A C 1
ATOM 1035 O O . LEU A 1 130 ? 4.523 -4.133 -10.080 1.00 98.56 130 LEU A O 1
ATOM 1039 N N . PHE A 1 131 ? 5.830 -4.452 -11.885 1.00 98.62 131 PHE A N 1
ATOM 1040 C CA . PHE A 1 131 ? 4.758 -4.800 -12.826 1.00 98.62 131 PHE A CA 1
ATOM 1041 C C . PHE A 1 131 ? 4.815 -6.256 -13.305 1.00 98.62 131 PHE A C 1
ATOM 1043 O O . PHE A 1 131 ? 3.922 -6.707 -14.027 1.00 98.62 131 PHE A O 1
ATOM 1050 N N . ARG A 1 132 ? 5.833 -7.020 -12.879 1.00 98.31 132 ARG A N 1
ATOM 1051 C CA . ARG A 1 132 ? 5.928 -8.454 -13.170 1.00 98.31 132 ARG A CA 1
ATOM 1052 C C . ARG A 1 132 ? 4.627 -9.187 -12.813 1.00 98.31 132 ARG A C 1
ATOM 1054 O O . ARG A 1 132 ? 4.064 -8.937 -11.738 1.00 98.31 132 ARG A O 1
ATOM 1061 N N . PRO A 1 133 ? 4.170 -10.136 -13.653 1.00 98.31 133 PRO A N 1
ATOM 1062 C CA . PRO A 1 133 ? 2.946 -10.892 -13.398 1.00 98.31 133 PRO A CA 1
ATOM 1063 C C . PRO A 1 133 ? 2.907 -11.556 -12.015 1.00 98.31 133 PRO A C 1
ATOM 1065 O O . PRO A 1 133 ? 1.853 -11.614 -11.390 1.00 98.31 133 PRO A O 1
ATOM 1068 N N . GLU A 1 134 ? 4.047 -12.023 -11.503 1.00 98.50 134 GLU A N 1
ATOM 1069 C CA . GLU A 1 134 ? 4.171 -12.647 -10.180 1.00 98.50 134 GLU A CA 1
ATOM 1070 C C . GLU A 1 134 ? 3.776 -11.688 -9.053 1.00 98.50 134 GLU A C 1
ATOM 1072 O O . GLU A 1 134 ? 3.046 -12.076 -8.140 1.00 98.50 134 GLU A O 1
ATOM 1077 N N . VAL A 1 135 ? 4.236 -10.438 -9.136 1.00 98.44 135 VAL A N 1
ATOM 1078 C CA . VAL A 1 135 ? 3.987 -9.398 -8.132 1.00 98.44 135 VAL A CA 1
ATOM 1079 C C . VAL A 1 135 ? 2.552 -8.887 -8.233 1.00 98.44 135 VAL A C 1
ATOM 1081 O O . VAL A 1 135 ? 1.887 -8.738 -7.212 1.00 98.44 135 VAL A O 1
ATOM 1084 N N . ARG A 1 136 ? 2.028 -8.729 -9.454 1.00 98.69 136 ARG A N 1
ATOM 1085 C CA . ARG A 1 136 ? 0.612 -8.395 -9.688 1.00 98.69 136 ARG A CA 1
ATOM 1086 C C . ARG A 1 136 ? -0.322 -9.462 -9.120 1.00 98.69 136 ARG A C 1
ATOM 1088 O O . ARG A 1 136 ? -1.279 -9.135 -8.424 1.00 98.69 136 ARG A O 1
ATOM 1095 N N . ARG A 1 137 ? -0.012 -10.745 -9.345 1.00 98.81 137 ARG A N 1
ATOM 1096 C CA . ARG A 1 137 ? -0.751 -11.870 -8.746 1.00 98.81 137 ARG A CA 1
ATOM 1097 C C . ARG A 1 137 ? -0.633 -11.888 -7.223 1.00 98.81 137 ARG A C 1
ATOM 1099 O O . ARG A 1 137 ? -1.611 -12.221 -6.566 1.00 98.81 137 ARG A O 1
ATOM 1106 N N . ALA A 1 138 ? 0.532 -11.559 -6.662 1.00 98.75 138 ALA A N 1
ATOM 1107 C CA . ALA A 1 138 ? 0.702 -11.473 -5.212 1.00 98.75 138 ALA A CA 1
ATOM 1108 C C . ALA A 1 138 ? -0.190 -10.382 -4.610 1.00 98.75 138 ALA A C 1
ATOM 1110 O O . ALA A 1 138 ? -0.996 -10.677 -3.740 1.00 98.75 138 ALA A O 1
ATOM 1111 N N . TYR A 1 139 ? -0.161 -9.163 -5.145 1.00 98.88 139 TYR A N 1
ATOM 1112 C CA . TYR A 1 139 ? -1.064 -8.110 -4.679 1.00 98.88 139 TYR A CA 1
ATOM 1113 C C . TYR A 1 139 ? -2.546 -8.480 -4.865 1.00 98.88 139 TYR A C 1
ATOM 1115 O O . TYR A 1 139 ? -3.339 -8.337 -3.941 1.00 98.88 139 TYR A O 1
ATOM 1123 N N . GLY A 1 140 ? -2.919 -9.041 -6.021 1.00 98.81 140 GLY A N 1
ATOM 1124 C CA . GLY A 1 140 ? -4.293 -9.483 -6.275 1.00 98.81 140 GLY A CA 1
ATOM 1125 C C . GLY A 1 140 ? -4.787 -10.533 -5.274 1.00 98.81 140 GLY A C 1
ATOM 1126 O O . GLY A 1 140 ? -5.908 -10.431 -4.788 1.00 98.81 140 GLY A O 1
ATOM 1127 N N . ARG A 1 141 ? -3.941 -11.503 -4.895 1.00 98.69 141 ARG A N 1
ATOM 1128 C CA . ARG A 1 141 ? -4.277 -12.475 -3.842 1.00 98.69 141 ARG A CA 1
ATOM 1129 C C . ARG A 1 141 ? -4.445 -11.830 -2.467 1.00 98.69 141 ARG A C 1
ATOM 1131 O O . ARG A 1 141 ? -5.183 -12.371 -1.661 1.00 98.69 141 ARG A O 1
ATOM 1138 N N . LEU A 1 142 ? -3.748 -10.726 -2.188 1.00 98.75 142 LEU A N 1
ATOM 1139 C CA . LEU A 1 142 ? -3.791 -10.055 -0.889 1.00 98.75 142 LEU A CA 1
ATOM 1140 C C . LEU A 1 142 ? -5.141 -9.363 -0.751 1.00 98.75 142 LEU A C 1
ATOM 1142 O O . LEU A 1 142 ? -5.861 -9.608 0.205 1.00 98.75 142 LEU A O 1
ATOM 1146 N N . VAL A 1 143 ? -5.524 -8.599 -1.775 1.00 98.69 143 VAL A N 1
ATOM 1147 C CA . VAL A 1 143 ? -6.860 -7.998 -1.887 1.00 98.69 143 VAL A CA 1
ATOM 1148 C C . VAL A 1 143 ? -7.951 -9.076 -1.812 1.00 98.69 143 VAL A C 1
ATOM 1150 O O . VAL A 1 143 ? -8.916 -8.934 -1.070 1.00 98.69 143 VAL A O 1
ATOM 1153 N N . ALA A 1 144 ? -7.765 -10.210 -2.494 1.00 98.62 144 ALA A N 1
ATOM 1154 C CA . ALA A 1 144 ? -8.733 -11.308 -2.497 1.00 98.62 144 ALA A CA 1
ATOM 1155 C C . ALA A 1 144 ? -8.953 -11.997 -1.133 1.00 98.62 144 ALA A C 1
ATOM 1157 O O . ALA A 1 144 ? -9.915 -12.749 -1.011 1.00 98.62 144 ALA A O 1
ATOM 1158 N N . GLN A 1 145 ? -8.122 -11.748 -0.111 1.00 98.50 145 GLN A N 1
ATOM 1159 C CA . GLN A 1 145 ? -8.389 -12.224 1.257 1.00 98.50 145 GLN A CA 1
ATOM 1160 C C . GLN A 1 145 ? -9.600 -11.527 1.904 1.00 98.50 145 GLN A C 1
ATOM 1162 O O . GLN A 1 145 ? -10.114 -12.019 2.901 1.00 98.50 145 GLN A O 1
ATOM 1167 N N . GLY A 1 146 ? -10.050 -10.391 1.358 1.00 98.44 146 GLY A N 1
ATOM 1168 C CA . GLY A 1 146 ? -11.114 -9.559 1.936 1.00 98.44 146 GLY A CA 1
ATOM 1169 C C . GLY A 1 146 ? -10.692 -8.110 2.197 1.00 98.44 146 GLY A C 1
ATOM 1170 O O . GLY A 1 146 ? -11.499 -7.305 2.656 1.00 98.44 146 GLY A O 1
ATOM 1171 N N . TRP A 1 147 ? -9.444 -7.755 1.885 1.00 98.88 147 TRP A N 1
ATOM 1172 C CA . TRP A 1 147 ? -8.964 -6.380 1.954 1.00 98.88 147 TRP A CA 1
ATOM 1173 C C . TRP A 1 147 ? -9.538 -5.529 0.816 1.00 98.88 147 TRP A C 1
ATOM 1175 O O . TRP A 1 147 ? -9.553 -5.938 -0.343 1.00 98.88 147 TRP A O 1
ATOM 1185 N N . THR A 1 148 ? -9.936 -4.300 1.127 1.00 98.88 148 THR A N 1
ATOM 1186 C CA . THR A 1 148 ? -10.428 -3.316 0.154 1.00 98.88 148 THR A CA 1
ATOM 1187 C C . THR A 1 148 ? -9.335 -2.300 -0.178 1.00 98.88 148 THR A C 1
ATOM 1189 O O . THR A 1 148 ? -8.913 -1.555 0.700 1.00 98.88 148 THR A O 1
ATOM 1192 N N . ASP A 1 149 ? -8.885 -2.226 -1.436 1.00 98.88 149 ASP A N 1
ATOM 1193 C CA . ASP A 1 149 ? -8.038 -1.120 -1.928 1.00 98.88 149 ASP A CA 1
ATOM 1194 C C . ASP A 1 149 ? -8.880 0.161 -2.010 1.00 98.88 149 ASP A C 1
ATOM 1196 O O . ASP A 1 149 ? -9.703 0.299 -2.916 1.00 98.88 149 ASP A O 1
ATOM 1200 N N . ALA A 1 150 ? -8.688 1.092 -1.069 1.00 98.81 150 ALA A N 1
ATOM 1201 C CA . ALA A 1 150 ? -9.532 2.283 -0.933 1.00 98.81 150 ALA A CA 1
ATOM 1202 C C . ALA A 1 150 ? -9.608 3.124 -2.212 1.00 98.81 150 ALA A C 1
ATOM 1204 O O . ALA A 1 150 ? -10.687 3.571 -2.605 1.00 98.81 150 ALA A O 1
ATOM 1205 N N . VAL A 1 151 ? -8.465 3.339 -2.871 1.00 98.62 151 VAL A N 1
ATOM 1206 C CA . VAL A 1 151 ? -8.409 4.180 -4.071 1.00 98.62 151 VAL A CA 1
ATOM 1207 C C . VAL A 1 151 ? -9.160 3.499 -5.203 1.00 98.62 151 VAL A C 1
ATOM 1209 O O . VAL A 1 151 ? -9.992 4.125 -5.856 1.00 98.62 151 VAL A O 1
ATOM 1212 N N . ARG A 1 152 ? -8.900 2.207 -5.432 1.00 98.38 152 ARG A N 1
ATOM 1213 C CA . ARG A 1 152 ? -9.530 1.485 -6.541 1.00 98.38 152 ARG A CA 1
ATOM 1214 C C . ARG A 1 152 ? -11.009 1.185 -6.285 1.00 98.38 152 ARG A C 1
ATOM 1216 O O . ARG A 1 152 ? -11.763 1.113 -7.249 1.00 98.38 152 ARG A O 1
ATOM 1223 N N . HIS A 1 153 ? -11.422 1.051 -5.025 1.00 98.62 153 HIS A N 1
ATOM 1224 C CA . HIS A 1 153 ? -12.820 0.872 -4.638 1.00 98.62 153 HIS A CA 1
ATOM 1225 C C . HIS A 1 153 ? -13.675 2.091 -5.008 1.00 98.62 153 HIS A C 1
ATOM 1227 O O . HIS A 1 153 ? -14.704 1.933 -5.658 1.00 98.62 153 HIS A O 1
ATOM 1233 N N . LEU A 1 154 ? -13.228 3.303 -4.656 1.00 98.69 154 LEU A N 1
ATOM 1234 C CA . LEU A 1 154 ? -13.966 4.534 -4.968 1.00 98.69 154 LEU A CA 1
ATOM 1235 C C . LEU A 1 154 ? -13.770 5.014 -6.411 1.00 98.69 154 LEU A C 1
ATOM 1237 O O . LEU A 1 154 ? -14.671 5.619 -6.987 1.00 98.69 154 LEU A O 1
ATOM 1241 N N . HIS A 1 155 ? -12.616 4.718 -7.013 1.00 98.50 155 HIS A N 1
ATOM 1242 C CA . HIS A 1 155 ? -12.248 5.182 -8.351 1.00 98.50 155 HIS A CA 1
ATOM 1243 C C . HIS A 1 155 ? -11.875 4.006 -9.274 1.00 98.50 155 HIS A C 1
ATOM 1245 O O . HIS A 1 155 ? -10.730 3.892 -9.735 1.00 98.50 155 HIS A O 1
ATOM 1251 N N . PRO A 1 156 ? -12.819 3.098 -9.587 1.00 98.19 156 PRO A N 1
ATOM 1252 C CA . PRO A 1 156 ? -12.523 1.845 -10.287 1.00 98.19 156 PRO A CA 1
ATOM 1253 C C . PRO A 1 156 ? -11.954 2.051 -11.693 1.00 98.19 156 PRO A C 1
ATOM 1255 O O . PRO A 1 156 ? -11.141 1.251 -12.151 1.00 98.19 156 PRO A O 1
ATOM 1258 N N . GLN A 1 157 ? -12.338 3.139 -12.362 1.00 97.69 157 GLN A N 1
ATOM 1259 C CA . GLN A 1 157 ? -12.004 3.407 -13.764 1.00 97.69 157 GLN A CA 1
ATOM 1260 C C . GLN A 1 157 ? -11.088 4.620 -13.960 1.00 97.69 157 GLN A C 1
ATOM 1262 O O . GLN A 1 157 ? -10.688 4.912 -15.088 1.00 97.69 157 GLN A O 1
ATOM 1267 N N . GLU A 1 158 ? -10.717 5.323 -12.890 1.00 98.00 158 GLU A N 1
ATOM 1268 C CA . GLU A 1 158 ? -9.856 6.498 -13.009 1.00 98.00 158 GLU A CA 1
ATOM 1269 C C . GLU A 1 158 ? -8.376 6.109 -13.007 1.00 98.00 158 GLU A C 1
ATOM 1271 O O . GLU A 1 158 ? -7.918 5.239 -12.253 1.00 98.00 158 GLU A O 1
ATOM 1276 N N . ARG A 1 159 ? -7.600 6.790 -13.854 1.00 97.94 159 ARG A N 1
ATOM 1277 C CA . ARG A 1 159 ? -6.138 6.746 -13.802 1.00 97.94 159 ARG A CA 1
ATOM 1278 C C . ARG A 1 159 ? -5.665 7.693 -12.713 1.00 97.94 159 ARG A C 1
ATOM 1280 O O . ARG A 1 159 ? -5.706 8.908 -12.877 1.00 97.94 159 ARG A O 1
ATOM 1287 N N . ILE A 1 160 ? -5.210 7.113 -11.614 1.00 98.25 160 ILE A N 1
ATOM 1288 C CA . ILE A 1 160 ? -4.688 7.825 -10.452 1.00 98.25 160 ILE A CA 1
ATOM 1289 C C . ILE A 1 160 ? -3.269 7.329 -10.238 1.00 98.25 160 ILE A C 1
ATOM 1291 O O . ILE A 1 160 ? -3.053 6.123 -10.198 1.00 98.25 160 ILE A O 1
ATOM 1295 N N . TYR A 1 161 ? -2.317 8.244 -10.086 1.00 98.69 161 TYR A N 1
ATOM 1296 C CA . TYR A 1 161 ? -0.923 7.921 -9.794 1.00 98.69 161 TYR A CA 1
ATOM 1297 C C . TYR A 1 161 ? -0.518 8.516 -8.451 1.00 98.69 161 TYR A C 1
ATOM 1299 O O . TYR A 1 161 ? -1.084 9.515 -8.009 1.00 98.69 161 TYR A O 1
ATOM 1307 N N . THR A 1 162 ? 0.471 7.900 -7.819 1.00 98.75 162 THR A N 1
ATOM 1308 C CA . THR A 1 162 ? 1.019 8.297 -6.516 1.00 98.75 162 THR A CA 1
ATOM 1309 C C . THR A 1 162 ? 2.515 8.551 -6.589 1.00 98.75 162 THR A C 1
ATOM 1311 O O . THR A 1 162 ? 3.059 9.179 -5.694 1.00 98.75 162 THR A O 1
ATOM 1314 N N . PHE A 1 163 ? 3.170 8.142 -7.675 1.00 98.69 163 PHE A N 1
ATOM 1315 C CA . PHE A 1 163 ? 4.608 8.239 -7.867 1.00 98.69 163 PHE A CA 1
ATOM 1316 C C . PHE A 1 163 ? 4.958 8.750 -9.267 1.00 98.69 163 PHE A C 1
ATOM 1318 O O . PHE A 1 163 ? 4.389 8.305 -10.267 1.00 98.69 163 PHE A O 1
ATOM 1325 N N . TRP A 1 164 ? 5.956 9.635 -9.349 1.00 98.38 164 TRP A N 1
ATOM 1326 C CA . TRP A 1 164 ? 6.517 10.135 -10.604 1.00 98.38 164 TRP A CA 1
ATOM 1327 C C . TRP A 1 164 ? 8.032 10.295 -10.491 1.00 98.38 164 TRP A C 1
ATOM 1329 O O . TRP A 1 164 ? 8.526 11.103 -9.699 1.00 98.38 164 TRP A O 1
ATOM 1339 N N . LYS A 1 165 ? 8.763 9.602 -11.374 1.00 95.62 165 LYS A N 1
ATOM 1340 C CA . LYS A 1 165 ? 10.226 9.718 -11.506 1.00 95.62 165 LYS A CA 1
ATOM 1341 C C . LYS A 1 165 ? 10.650 11.187 -11.651 1.00 95.62 165 LYS A C 1
ATOM 1343 O O . LYS A 1 165 ? 10.014 11.945 -12.381 1.00 95.62 165 LYS A O 1
ATOM 1348 N N . TYR A 1 166 ? 11.757 11.579 -11.017 1.00 93.50 166 TYR A N 1
ATOM 1349 C CA . TYR A 1 166 ? 12.250 12.966 -11.064 1.00 93.50 166 TYR A CA 1
ATOM 1350 C C . TYR A 1 166 ? 12.633 13.443 -12.469 1.00 93.50 166 TYR A C 1
ATOM 1352 O O . TYR A 1 166 ? 12.509 14.619 -12.792 1.00 93.50 166 TYR A O 1
ATOM 1360 N N . TRP A 1 167 ? 13.111 12.543 -13.324 1.00 91.44 167 TRP A N 1
ATOM 1361 C CA . TRP A 1 167 ? 13.625 12.912 -14.638 1.00 91.44 167 TRP A CA 1
ATOM 1362 C C . TRP A 1 167 ? 12.536 13.019 -15.707 1.00 91.44 167 TRP A C 1
ATOM 1364 O O . TRP A 1 167 ? 11.456 12.425 -15.618 1.00 91.44 167 TRP A O 1
ATOM 1374 N N . ARG A 1 168 ? 12.890 13.707 -16.801 1.00 91.56 168 ARG A N 1
ATOM 1375 C CA . ARG A 1 168 ? 12.077 13.845 -18.022 1.00 91.56 168 ARG A CA 1
ATOM 1376 C C . ARG A 1 168 ? 10.694 14.446 -17.759 1.00 91.56 168 ARG A C 1
ATOM 1378 O O . ARG A 1 168 ? 9.740 14.060 -18.434 1.00 91.56 168 ARG A O 1
ATOM 1385 N N . ASN A 1 169 ? 10.587 15.344 -16.782 1.00 93.62 169 ASN A N 1
ATOM 1386 C CA . ASN A 1 169 ? 9.353 16.045 -16.428 1.00 93.62 169 ASN A CA 1
ATOM 1387 C C . ASN A 1 169 ? 8.172 15.068 -16.288 1.00 93.62 169 ASN A C 1
ATOM 1389 O O . ASN A 1 169 ? 7.148 15.188 -16.966 1.00 93.62 169 ASN A O 1
ATOM 1393 N N . SER A 1 170 ? 8.382 13.958 -15.564 1.00 96.06 170 SER A N 1
ATOM 1394 C CA . SER A 1 170 ? 7.366 12.901 -15.495 1.00 96.06 170 SER A CA 1
ATOM 1395 C C . SER A 1 170 ? 6.144 13.362 -14.706 1.00 96.06 170 SER A C 1
ATOM 1397 O O . SER A 1 170 ? 5.039 12.986 -15.075 1.00 96.06 170 SER A O 1
ATOM 1399 N N . PHE A 1 171 ? 6.317 14.215 -13.694 1.00 96.69 171 PHE A N 1
ATOM 1400 C CA . PHE A 1 171 ? 5.205 14.777 -12.928 1.00 96.69 171 PHE A CA 1
ATOM 1401 C C . PHE A 1 171 ? 4.354 15.740 -13.766 1.00 96.69 171 PHE A C 1
ATOM 1403 O O . PHE A 1 171 ? 3.135 15.597 -13.823 1.00 96.69 171 PHE A O 1
ATOM 1410 N N . GLU A 1 172 ? 4.993 16.657 -14.491 1.00 95.81 172 GLU A N 1
ATOM 1411 C CA . GLU A 1 172 ? 4.346 17.682 -15.318 1.00 95.81 172 GLU A CA 1
ATOM 1412 C C . GLU A 1 172 ? 3.582 17.072 -16.499 1.00 95.81 172 GLU A C 1
ATOM 1414 O O . GLU A 1 172 ? 2.557 17.597 -16.920 1.00 95.81 172 GLU A O 1
ATOM 1419 N N . ARG A 1 173 ?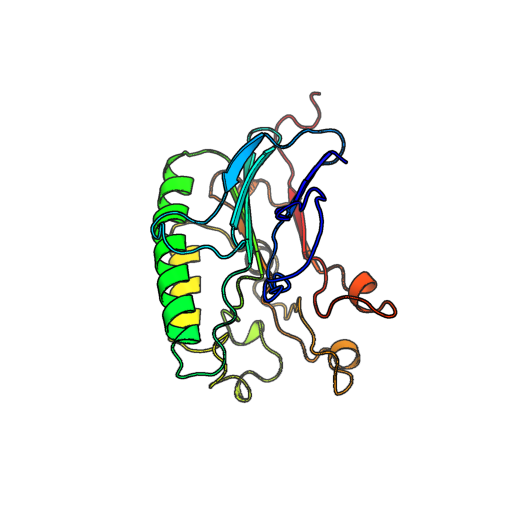 4.066 15.943 -17.031 1.00 96.56 173 ARG A N 1
ATOM 1420 C CA . ARG A 1 173 ? 3.408 15.193 -18.118 1.00 96.56 173 ARG A CA 1
ATOM 1421 C C . ARG A 1 173 ? 2.427 14.131 -17.625 1.00 96.56 173 ARG A C 1
ATOM 1423 O O . ARG A 1 173 ? 1.928 13.350 -18.432 1.00 96.56 173 ARG A O 1
ATOM 1430 N N . ASP A 1 174 ? 2.240 14.042 -16.314 1.00 97.25 174 ASP A N 1
ATOM 1431 C CA . ASP A 1 174 ? 1.471 13.003 -15.638 1.00 97.25 174 ASP A CA 1
ATOM 1432 C C . ASP A 1 174 ? 1.844 11.560 -16.037 1.00 97.25 174 ASP A C 1
ATOM 1434 O O . ASP A 1 174 ? 1.008 10.669 -16.175 1.00 97.25 174 ASP A O 1
ATOM 1438 N N . ALA A 1 175 ? 3.139 11.321 -16.241 1.00 98.00 175 ALA A N 1
ATOM 1439 C CA . ALA A 1 175 ? 3.710 10.017 -16.548 1.00 98.00 175 ALA A CA 1
ATOM 1440 C C . ALA A 1 175 ? 4.027 9.240 -15.258 1.00 98.00 175 ALA A C 1
ATOM 1442 O O . ALA A 1 175 ? 5.198 9.021 -14.932 1.00 98.00 175 ALA A O 1
ATOM 1443 N N . GLY A 1 176 ? 2.983 8.897 -14.500 1.00 98.12 176 GLY A N 1
ATOM 1444 C CA . GLY A 1 176 ? 3.094 8.331 -13.154 1.00 98.12 176 GLY A CA 1
ATOM 1445 C C . GLY A 1 176 ? 2.816 6.832 -13.037 1.00 98.12 176 GLY A C 1
ATOM 1446 O O . GLY A 1 176 ? 2.512 6.147 -14.017 1.00 98.12 176 GLY A O 1
ATOM 1447 N N . LEU A 1 177 ? 2.939 6.348 -11.799 1.00 98.69 177 LEU A N 1
ATOM 1448 C CA . LEU A 1 177 ? 2.600 4.997 -11.346 1.00 98.69 177 LEU A CA 1
ATOM 1449 C C . LEU A 1 177 ? 1.764 5.085 -10.064 1.00 98.69 177 LEU A C 1
ATOM 1451 O O . LEU A 1 177 ? 1.980 5.992 -9.259 1.00 98.69 177 LEU A O 1
ATOM 1455 N N . ARG A 1 178 ? 0.861 4.131 -9.831 1.00 98.75 178 ARG A N 1
ATOM 1456 C CA . ARG A 1 178 ? 0.198 3.939 -8.533 1.00 98.75 178 ARG A CA 1
ATOM 1457 C C . ARG A 1 178 ? 0.824 2.768 -7.795 1.00 98.75 178 ARG A C 1
ATOM 1459 O O . ARG A 1 178 ? 0.581 1.615 -8.147 1.00 98.75 178 ARG A O 1
ATOM 1466 N N . ILE A 1 179 ? 1.638 3.084 -6.795 1.00 98.81 179 ILE A N 1
ATOM 1467 C CA . ILE A 1 179 ? 2.383 2.091 -6.004 1.00 98.81 179 ILE A CA 1
ATOM 1468 C C . ILE A 1 179 ? 2.170 2.243 -4.497 1.00 98.81 179 ILE A C 1
ATOM 1470 O O . ILE A 1 179 ? 2.495 1.329 -3.739 1.00 98.81 179 ILE A O 1
ATOM 1474 N N . ASP A 1 180 ? 1.550 3.348 -4.088 1.00 98.88 180 ASP A N 1
ATOM 1475 C CA . ASP A 1 180 ? 1.124 3.606 -2.721 1.00 98.88 180 ASP A CA 1
ATOM 1476 C C . ASP A 1 180 ? -0.348 3.217 -2.580 1.00 98.88 180 ASP A C 1
ATOM 1478 O O . ASP A 1 180 ? -1.205 3.703 -3.327 1.00 98.88 180 ASP A O 1
ATOM 1482 N N . HIS A 1 181 ? -0.641 2.327 -1.636 1.00 98.81 181 HIS A N 1
ATOM 1483 C CA . HIS A 1 181 ? -1.978 1.765 -1.451 1.00 98.81 181 HIS A CA 1
ATOM 1484 C C . HIS A 1 181 ? -2.394 1.842 0.015 1.00 98.81 181 HIS A C 1
ATOM 1486 O O . HIS A 1 181 ? -1.555 1.805 0.916 1.00 98.81 181 HIS A O 1
ATOM 1492 N N . LEU A 1 182 ? -3.703 1.938 0.243 1.00 98.81 182 LEU A N 1
ATOM 1493 C CA . LEU A 1 182 ? -4.317 1.802 1.559 1.00 98.81 182 LEU A CA 1
ATOM 1494 C C . LEU A 1 182 ? -5.347 0.685 1.457 1.00 98.81 182 LEU A C 1
ATOM 1496 O O . LEU A 1 182 ? -6.338 0.816 0.739 1.00 98.81 182 LEU A O 1
ATOM 1500 N N . LEU A 1 183 ? -5.068 -0.422 2.133 1.00 98.94 183 LEU A N 1
ATOM 1501 C CA . LEU A 1 183 ? -5.926 -1.593 2.183 1.00 98.94 183 LEU A CA 1
ATOM 1502 C C . LEU A 1 183 ? -6.708 -1.586 3.490 1.00 98.94 183 LEU A C 1
ATOM 1504 O O . LEU A 1 183 ? -6.110 -1.518 4.561 1.00 98.94 183 LEU A O 1
ATOM 1508 N N . LEU A 1 184 ? -8.031 -1.661 3.400 1.00 98.88 184 LEU A N 1
ATOM 1509 C CA . LEU A 1 184 ? -8.940 -1.617 4.538 1.00 98.88 184 LEU A CA 1
ATOM 1510 C C . LEU A 1 184 ? -9.508 -3.009 4.790 1.00 98.88 184 LEU A C 1
ATOM 1512 O O . LEU A 1 184 ? -9.963 -3.675 3.861 1.00 98.88 184 LE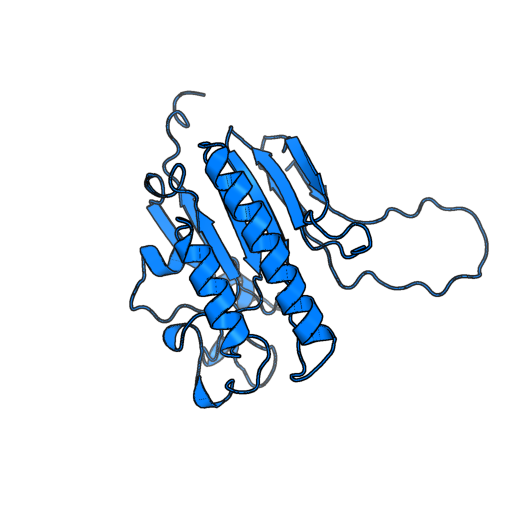U A O 1
ATOM 1516 N N . SER A 1 185 ? -9.493 -3.438 6.046 1.00 98.81 185 SER A N 1
ATOM 1517 C CA . SER A 1 185 ? -10.212 -4.636 6.492 1.00 98.81 185 SER A CA 1
ATOM 1518 C C . SER A 1 185 ? -11.726 -4.507 6.246 1.00 98.81 185 SER A C 1
ATOM 1520 O O . SER A 1 185 ? -12.231 -3.383 6.149 1.00 98.81 185 SER A O 1
ATOM 1522 N N . PRO A 1 186 ? -12.488 -5.616 6.233 1.00 98.50 186 PRO A N 1
ATOM 1523 C CA . PRO A 1 186 ? -13.948 -5.585 6.149 1.00 98.50 186 PRO A CA 1
ATOM 1524 C C . PRO A 1 186 ? -14.623 -4.744 7.241 1.00 98.50 186 PRO A C 1
ATOM 1526 O O . PRO A 1 186 ? -15.672 -4.163 6.987 1.00 98.50 186 PRO A O 1
ATOM 1529 N N . ALA A 1 187 ? -14.022 -4.640 8.431 1.00 97.44 187 ALA A N 1
ATOM 1530 C CA . ALA A 1 187 ? -14.544 -3.815 9.520 1.00 97.44 187 ALA A CA 1
ATOM 1531 C C . ALA A 1 187 ? -14.334 -2.305 9.287 1.00 97.44 187 ALA A C 1
ATOM 1533 O O . ALA A 1 187 ? -15.151 -1.501 9.724 1.00 97.44 187 ALA A O 1
ATOM 1534 N N . ALA A 1 188 ? -13.265 -1.913 8.582 1.00 98.19 188 ALA A N 1
ATOM 1535 C CA . ALA A 1 188 ? -12.950 -0.510 8.291 1.00 98.19 188 ALA A CA 1
ATOM 1536 C C . ALA A 1 188 ? -13.515 -0.023 6.944 1.00 98.19 188 ALA A C 1
ATOM 1538 O O . ALA A 1 188 ? -13.807 1.160 6.784 1.00 98.19 188 ALA A O 1
ATOM 1539 N N . ALA A 1 189 ? -13.659 -0.916 5.960 1.00 98.44 189 ALA A N 1
ATOM 1540 C CA . ALA A 1 189 ? -14.071 -0.567 4.601 1.00 98.44 189 ALA A CA 1
ATOM 1541 C C . ALA A 1 189 ? -15.430 0.164 4.511 1.00 98.44 189 ALA A C 1
ATOM 1543 O O . ALA A 1 189 ? -15.506 1.125 3.746 1.00 98.44 189 ALA A O 1
ATOM 1544 N N . PRO A 1 190 ? -16.474 -0.187 5.296 1.00 97.81 190 PRO A N 1
ATOM 1545 C CA . PRO A 1 190 ? -17.753 0.527 5.278 1.00 97.81 190 PRO A CA 1
ATOM 1546 C C . PRO A 1 190 ? -17.661 1.994 5.703 1.00 97.81 190 PRO A C 1
ATOM 1548 O O . PRO A 1 190 ? -18.571 2.764 5.417 1.00 97.81 190 PRO A O 1
ATOM 1551 N N . TRP A 1 191 ? -16.590 2.383 6.398 1.00 97.94 191 TRP A N 1
ATOM 1552 C CA . TRP A 1 191 ? -16.388 3.757 6.856 1.00 97.94 191 TRP A CA 1
ATOM 1553 C C . TRP A 1 191 ? -15.724 4.626 5.790 1.00 97.94 191 TRP A C 1
ATOM 1555 O O . TRP A 1 191 ? -15.600 5.830 5.985 1.00 97.94 191 TRP A O 1
ATOM 1565 N N . LEU A 1 192 ? -15.271 4.046 4.674 1.00 98.62 192 LEU A N 1
ATOM 1566 C CA . LEU A 1 192 ? -14.557 4.770 3.633 1.00 98.62 192 LEU A CA 1
ATOM 1567 C C . LEU A 1 192 ? -15.456 5.802 2.944 1.00 98.62 192 LEU A C 1
ATOM 1569 O O . LEU A 1 192 ? -16.353 5.456 2.180 1.00 98.62 192 LEU A O 1
ATOM 1573 N N . ARG A 1 193 ? -15.143 7.082 3.156 1.00 98.44 193 ARG A N 1
ATOM 1574 C CA . ARG A 1 193 ? -15.862 8.214 2.567 1.00 98.44 193 ARG A CA 1
ATOM 1575 C C . ARG A 1 193 ? -15.168 8.783 1.337 1.00 98.44 193 ARG A C 1
ATOM 1577 O O . ARG A 1 193 ? -15.823 9.113 0.351 1.00 98.44 193 ARG A O 1
ATOM 1584 N N . SER A 1 194 ? -13.848 8.946 1.393 1.00 98.56 194 SER A N 1
ATOM 1585 C CA . SER A 1 194 ? -13.066 9.485 0.277 1.00 98.56 194 SER A CA 1
ATOM 1586 C C . SER A 1 194 ? -11.675 8.857 0.207 1.00 98.56 194 SER A C 1
ATOM 1588 O O . SER A 1 194 ? -11.132 8.421 1.221 1.00 98.56 194 SER A O 1
ATOM 1590 N N . ALA A 1 195 ? -11.097 8.801 -0.996 1.00 98.56 195 ALA A N 1
ATOM 1591 C CA . ALA A 1 195 ? -9.734 8.335 -1.243 1.00 98.56 195 ALA A CA 1
ATOM 1592 C C . ALA A 1 195 ? -9.104 9.192 -2.346 1.00 98.56 195 ALA A C 1
ATOM 1594 O O . ALA A 1 195 ? -9.525 9.150 -3.494 1.00 98.56 195 ALA A O 1
ATOM 1595 N N . THR A 1 196 ? -8.107 10.010 -2.018 1.00 98.06 196 THR A N 1
ATOM 1596 C CA . THR A 1 196 ? -7.549 10.997 -2.955 1.00 98.06 196 THR A CA 1
ATOM 1597 C C . THR A 1 196 ? -6.032 11.071 -2.879 1.00 98.06 196 THR A C 1
ATOM 1599 O O . THR A 1 196 ? -5.427 10.807 -1.844 1.00 98.06 196 THR A O 1
ATOM 1602 N N . VAL A 1 197 ? -5.396 11.500 -3.970 1.00 98.38 197 VAL A N 1
ATOM 1603 C CA . VAL A 1 197 ? -3.958 11.793 -3.991 1.00 98.38 197 VAL A CA 1
ATOM 1604 C C . VAL A 1 197 ? -3.744 13.297 -3.897 1.00 98.38 197 VAL A C 1
ATOM 1606 O O . VAL A 1 197 ? -4.174 14.069 -4.758 1.00 98.38 197 VAL A O 1
ATOM 1609 N N . ARG A 1 198 ? -3.036 13.747 -2.861 1.00 97.00 198 ARG A N 1
ATOM 1610 C CA . ARG A 1 198 ? -2.642 15.151 -2.711 1.00 97.00 198 ARG A CA 1
ATOM 1611 C C . ARG A 1 198 ? -1.416 15.412 -3.584 1.00 97.00 198 ARG A C 1
ATOM 1613 O O . ARG A 1 198 ? -0.281 15.319 -3.139 1.00 97.00 198 ARG A O 1
ATOM 1620 N N . ARG A 1 199 ? -1.651 15.783 -4.846 1.00 96.56 199 ARG A N 1
ATOM 1621 C CA . ARG A 1 199 ? -0.586 16.061 -5.833 1.00 96.56 199 ARG A CA 1
ATOM 1622 C C . ARG A 1 199 ? 0.220 17.330 -5.541 1.00 96.56 199 ARG A C 1
ATOM 1624 O O . ARG A 1 199 ? 1.368 17.425 -5.953 1.00 96.56 199 ARG A O 1
ATOM 1631 N N . LYS A 1 200 ? -0.360 18.311 -4.838 1.00 96.56 200 LYS A N 1
ATOM 1632 C CA . LYS A 1 200 ? 0.278 19.617 -4.590 1.00 96.56 200 LYS A CA 1
ATOM 1633 C C . LYS A 1 200 ? 1.653 19.497 -3.898 1.00 96.56 200 LYS A C 1
ATOM 1635 O O . LYS A 1 200 ? 2.587 20.080 -4.436 1.00 96.56 200 LYS A O 1
ATOM 1640 N N . PRO A 1 201 ? 1.826 18.721 -2.804 1.00 95.94 201 PRO A N 1
ATOM 1641 C CA . PRO A 1 201 ? 3.144 18.453 -2.220 1.00 95.94 201 PRO A CA 1
ATOM 1642 C C . PRO A 1 201 ? 4.190 17.913 -3.201 1.00 95.94 201 PRO A C 1
ATOM 1644 O O . PRO A 1 201 ? 5.351 18.302 -3.122 1.00 95.94 201 PRO A O 1
ATOM 1647 N N . ARG A 1 202 ? 3.795 17.063 -4.159 1.00 96.12 202 ARG A N 1
ATOM 1648 C CA . ARG A 1 202 ? 4.698 16.536 -5.196 1.00 96.12 202 ARG A CA 1
ATOM 1649 C C . ARG A 1 202 ? 5.146 17.608 -6.200 1.00 96.12 202 ARG A C 1
ATOM 1651 O O . ARG A 1 202 ? 6.161 17.426 -6.863 1.00 96.12 202 ARG A O 1
ATOM 1658 N N . GLY A 1 203 ? 4.429 18.723 -6.307 1.00 94.00 203 GLY A N 1
ATOM 1659 C CA . GLY A 1 203 ? 4.814 19.862 -7.144 1.00 94.00 203 GLY A CA 1
ATOM 1660 C C . GLY A 1 203 ? 5.724 20.884 -6.461 1.00 94.00 203 GLY A C 1
ATOM 1661 O O . GLY A 1 203 ? 6.040 21.895 -7.079 1.00 94.00 203 GLY A O 1
ATOM 1662 N N . TRP A 1 204 ? 6.103 20.682 -5.195 1.00 95.31 204 TRP A N 1
ATOM 1663 C CA . TRP A 1 204 ? 7.020 21.583 -4.491 1.00 95.31 204 TRP A CA 1
ATOM 1664 C C . TRP A 1 204 ? 8.479 21.354 -4.897 1.00 95.31 204 TRP A C 1
ATOM 1666 O O . TRP A 1 204 ? 8.853 20.284 -5.375 1.00 95.31 204 TRP A O 1
ATOM 1676 N N . GLU A 1 205 ? 9.318 22.362 -4.671 1.00 93.19 205 GLU A N 1
ATOM 1677 C CA . GLU A 1 205 ? 10.763 22.243 -4.854 1.00 93.19 205 GLU A CA 1
ATOM 1678 C C . GLU A 1 205 ? 11.355 21.243 -3.840 1.00 93.19 205 GLU A C 1
ATOM 1680 O O . GLU A 1 205 ? 10.930 21.200 -2.686 1.00 93.19 205 GLU A O 1
ATOM 1685 N N . HIS A 1 206 ? 12.311 20.412 -4.276 1.00 90.69 206 HIS A N 1
ATOM 1686 C CA . HIS A 1 206 ? 12.992 19.400 -3.445 1.00 90.69 206 HIS A CA 1
ATOM 1687 C C . HIS A 1 206 ? 12.069 18.434 -2.674 1.00 90.69 206 HIS A C 1
ATOM 1689 O O . HIS A 1 206 ? 12.387 17.987 -1.572 1.00 90.69 206 HIS A O 1
ATOM 1695 N N . THR A 1 207 ? 10.922 18.094 -3.257 1.00 93.19 207 THR A N 1
ATOM 1696 C CA . THR A 1 207 ? 9.951 17.160 -2.672 1.00 93.19 207 THR A CA 1
ATOM 1697 C C . THR A 1 207 ? 10.245 15.695 -3.012 1.00 93.19 207 THR A C 1
ATOM 1699 O O . THR A 1 207 ? 11.094 15.401 -3.851 1.00 93.19 207 THR A O 1
ATOM 1702 N N . SER A 1 208 ? 9.523 14.775 -2.367 1.00 96.06 208 SER A N 1
ATOM 1703 C CA . SER A 1 208 ? 9.544 13.344 -2.696 1.00 96.06 208 SER A CA 1
ATOM 1704 C C . SER A 1 208 ? 9.027 13.095 -4.117 1.00 96.06 208 SER A C 1
ATOM 1706 O O . SER A 1 208 ? 8.229 13.856 -4.648 1.00 96.06 208 SER A O 1
ATOM 1708 N N . ASP A 1 209 ? 9.437 11.992 -4.730 1.00 97.06 209 ASP A N 1
ATOM 1709 C CA . ASP A 1 209 ? 8.894 11.448 -5.970 1.00 97.06 209 ASP A CA 1
ATOM 1710 C C . ASP A 1 209 ? 7.486 10.860 -5.799 1.00 97.06 209 ASP A C 1
ATOM 1712 O O . ASP A 1 209 ? 6.778 10.700 -6.800 1.00 97.06 209 ASP A O 1
ATOM 1716 N N . HIS A 1 210 ? 7.050 10.635 -4.557 1.00 98.38 210 HIS A N 1
ATOM 1717 C CA . HIS A 1 210 ? 5.696 10.233 -4.193 1.00 98.38 210 HIS A CA 1
ATOM 1718 C C . HIS A 1 210 ? 4.8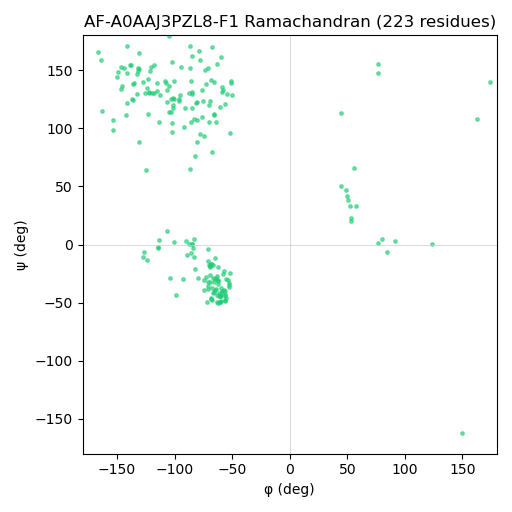12 11.434 -3.816 1.00 98.38 210 HIS A C 1
ATOM 1720 O O . HIS A 1 210 ? 5.274 12.467 -3.327 1.00 98.38 210 HIS A O 1
ATOM 1726 N N . ALA A 1 211 ? 3.504 11.283 -4.007 1.00 98.31 211 ALA A N 1
ATOM 1727 C CA . ALA A 1 211 ? 2.472 12.173 -3.498 1.00 98.31 211 ALA A CA 1
ATOM 1728 C C . ALA A 1 211 ? 1.703 11.484 -2.358 1.00 98.31 211 ALA A C 1
ATOM 1730 O O . ALA A 1 211 ? 1.383 10.301 -2.477 1.00 98.31 211 ALA A O 1
ATOM 1731 N N . PRO A 1 212 ? 1.336 12.208 -1.285 1.00 98.25 212 PRO A N 1
ATOM 1732 C CA . PRO A 1 212 ? 0.531 11.640 -0.212 1.00 98.25 212 PRO A CA 1
ATOM 1733 C C . PRO A 1 212 ? -0.816 11.117 -0.716 1.00 98.25 212 PRO A C 1
ATOM 1735 O O . PRO A 1 212 ? -1.561 11.839 -1.388 1.00 98.25 212 PRO A O 1
ATOM 1738 N N . VAL A 1 213 ? -1.147 9.888 -0.330 1.00 98.62 213 VAL A N 1
ATOM 1739 C CA . VAL A 1 213 ? -2.484 9.316 -0.496 1.00 98.62 213 VAL A CA 1
ATOM 1740 C C . VAL A 1 213 ? -3.254 9.528 0.802 1.00 98.62 213 VAL A C 1
ATOM 1742 O O . VAL A 1 213 ? -2.756 9.226 1.883 1.00 98.62 213 VAL A O 1
ATOM 1745 N N . LEU A 1 214 ? -4.450 10.094 0.693 1.00 98.38 214 LEU A N 1
ATOM 1746 C CA . LEU A 1 214 ? -5.346 10.374 1.806 1.00 98.38 214 LEU A CA 1
ATOM 1747 C C . LEU A 1 214 ? -6.607 9.539 1.659 1.00 98.38 214 LEU A C 1
ATOM 1749 O O . LEU A 1 214 ? -7.172 9.474 0.569 1.00 98.38 214 LEU A O 1
ATOM 1753 N N . ILE A 1 215 ? -7.078 8.997 2.774 1.00 98.50 215 ILE A N 1
ATOM 1754 C CA . ILE A 1 215 ? -8.444 8.504 2.906 1.00 98.50 215 ILE A CA 1
ATOM 1755 C C . ILE A 1 215 ? -9.131 9.246 4.047 1.00 98.50 215 ILE A C 1
ATOM 1757 O O . ILE A 1 215 ? -8.473 9.652 5.007 1.00 98.50 215 ILE A O 1
ATOM 1761 N N . GLU A 1 216 ? -10.439 9.416 3.936 1.00 98.19 216 GLU A N 1
ATOM 1762 C CA . GLU A 1 216 ? -11.293 9.913 5.014 1.00 98.19 216 GLU A CA 1
ATOM 1763 C C . GLU A 1 216 ? -12.256 8.799 5.406 1.00 98.19 216 GLU A C 1
ATOM 1765 O O . GLU A 1 216 ? -12.849 8.160 4.531 1.00 98.19 216 GLU A O 1
ATOM 1770 N N . LEU A 1 217 ? -12.374 8.561 6.713 1.00 97.19 217 LEU A N 1
ATOM 1771 C CA . LEU A 1 217 ? -13.221 7.522 7.283 1.00 97.19 217 LEU A CA 1
ATOM 1772 C C . LEU A 1 217 ? -14.264 8.151 8.209 1.00 97.19 217 LEU A C 1
ATOM 1774 O O . LEU A 1 217 ? -13.895 8.918 9.100 1.00 97.19 217 LEU A O 1
ATOM 1778 N N . ASP A 1 218 ? -15.534 7.794 8.041 1.00 96.00 218 ASP A N 1
ATOM 1779 C CA . ASP A 1 218 ? -16.612 8.147 8.968 1.00 96.00 218 ASP A CA 1
ATOM 1780 C C . ASP A 1 218 ? -16.610 7.147 10.141 1.00 96.00 218 ASP A C 1
ATOM 1782 O O . ASP A 1 218 ? -17.399 6.202 10.195 1.00 96.00 218 ASP A O 1
ATOM 1786 N N . VAL A 1 219 ? -15.649 7.312 11.057 1.00 89.75 219 VAL A N 1
ATOM 1787 C CA . VAL A 1 219 ? -15.440 6.395 12.189 1.00 89.75 219 VAL A CA 1
ATOM 1788 C C . VAL A 1 219 ? -16.602 6.508 13.192 1.00 89.75 219 VAL A C 1
ATOM 1790 O O . VAL A 1 219 ? -16.844 7.596 13.725 1.00 89.75 219 VAL A O 1
ATOM 1793 N N . PRO A 1 220 ? -17.309 5.406 13.511 1.00 84.81 220 PRO A N 1
ATOM 1794 C CA . PRO A 1 220 ? -18.383 5.417 14.496 1.00 84.81 220 PRO A CA 1
ATOM 1795 C C . PRO A 1 220 ? -17.903 5.903 15.867 1.00 84.81 220 PRO A C 1
ATOM 1797 O O . PRO A 1 220 ? -16.883 5.448 16.378 1.00 84.81 220 PRO A O 1
ATOM 1800 N N . GLY A 1 221 ? -18.663 6.813 16.481 1.00 73.56 221 GLY A N 1
ATOM 1801 C CA . GLY A 1 221 ? -18.364 7.334 17.819 1.00 73.56 221 GLY A CA 1
ATOM 1802 C C . GLY A 1 221 ? -17.285 8.422 17.875 1.00 73.56 221 GLY A C 1
ATOM 1803 O O . GLY A 1 221 ? -16.966 8.874 18.971 1.00 73.56 221 GLY A O 1
ATOM 1804 N N . ALA A 1 222 ? -16.760 8.888 16.734 1.00 59.88 222 ALA A N 1
ATOM 1805 C CA . ALA A 1 222 ? -15.810 10.005 16.696 1.00 59.88 222 ALA A CA 1
ATOM 1806 C C . ALA A 1 222 ? -16.411 11.337 17.197 1.00 59.88 222 ALA A C 1
ATOM 1808 O O . ALA A 1 222 ? -15.681 12.153 17.750 1.00 59.88 222 ALA A O 1
ATOM 1809 N N . ASP A 1 223 ? -17.733 11.519 17.080 1.00 49.59 223 ASP A N 1
ATOM 1810 C CA . ASP A 1 223 ? -18.464 12.702 17.572 1.00 49.59 223 ASP A CA 1
ATOM 1811 C C . ASP A 1 223 ? -18.871 12.611 19.061 1.00 49.59 223 ASP A C 1
ATOM 1813 O O . ASP A 1 223 ? -19.521 13.516 19.583 1.00 49.59 223 ASP A O 1
ATOM 1817 N N . ALA A 1 224 ? -18.533 11.515 19.753 1.00 42.34 224 ALA A N 1
ATOM 1818 C CA . ALA A 1 224 ? -18.918 11.266 21.148 1.00 42.34 224 ALA A CA 1
ATOM 1819 C C . ALA A 1 224 ? -17.762 11.427 22.161 1.00 42.34 224 ALA A C 1
ATOM 1821 O O . ALA A 1 224 ? -17.918 11.029 23.318 1.00 42.34 224 ALA A O 1
ATOM 1822 N N . MET A 1 225 ? -16.621 11.994 21.747 1.00 39.31 225 MET A N 1
ATOM 1823 C CA . MET A 1 225 ? -15.458 12.277 22.605 1.00 39.31 225 MET A CA 1
ATOM 1824 C C . MET A 1 225 ? -15.100 13.760 22.636 1.00 39.31 225 MET A C 1
ATOM 1826 O O . MET A 1 225 ? -14.986 14.363 21.548 1.00 39.31 225 MET A O 1
#

Foldseek 3Di:
DAKDKPDDDDDDDDDDDDDDDDQPDIWMDDDDPDHWAWPDFDQPDDPPPPHRFWTWTDDPQEIEIEGDQQLQPDPPDPSLVVSLVSLVSCQVVLLVVLVVVTKYKYWDFNNAQQDPLQFQPVVVCCRGSRDDPSNNVSVVVSVVSAWDFLCCVVVVPHRDFFFADPPPPCLVVVRGGHRTTMIIHPNQNVQWDDWDWPCVQVPDPPGDRGTDIDTDGNDPCPVVD

Solvent-accessible surface area (backbone atoms only — not comparable to full-atom values): 12755 Å² total; per-residue (Å²): 112,39,64,55,67,66,66,90,80,82,79,91,78,84,87,91,83,75,90,79,72,79,75,94,60,58,42,68,56,76,32,76,94,41,73,60,46,75,76,45,76,48,64,68,93,48,95,82,63,82,64,54,28,28,37,27,25,38,49,97,82,25,40,41,34,35,39,49,44,57,54,15,65,61,59,90,41,74,47,31,54,48,28,55,53,50,51,51,36,47,45,57,52,54,51,56,55,57,73,65,73,45,32,30,35,45,36,38,39,54,39,37,30,71,49,62,64,23,34,57,64,48,86,79,35,61,68,36,39,29,45,23,67,71,48,22,50,50,53,52,54,46,39,70,76,54,37,38,48,46,52,51,70,80,39,74,85,57,76,57,56,29,32,25,59,85,62,89,56,15,61,86,68,64,48,26,29,26,30,62,49,45,33,20,26,72,66,36,44,83,27,62,73,48,54,48,64,48,54,67,64,41,71,43,85,95,47,59,54,49,30,57,75,46,72,43,63,64,58,87,68,65,90,75,112

Radius of gyration: 18.27 Å; Cα contacts (8 Å, |Δi|>4): 414; chains: 1; bounding box: 56×37×45 Å

Secondary structure (DSSP, 8-state):
-EEEE---PPPP---------------EEEESSS--EEEEES-SS-TT-----EEEEEETTEEEEEEE-----SSSSHHHHHHHHHHHHHHHHHHHHHHT-S-EEEEEE-----SGGGBSSGGG-TTSTTT-HHHHHHHHHHHTTT-EEHHHHH-TT----SB--TTTTTTTTT--B--EEEEE-TTTGGGEEEEEE--GGGGSTT--SB--EEEEE--TTGGG-

Mean predicted aligned error: 6.46 Å

Nearest PDB structures (foldseek):
  2voa-assembly1_B  TM=9.491E-01  e=1.280E-19  Archaeoglobus fulgidus
  6fke-assembly1_A  TM=9.422E-01  e=4.514E-19  Neisseria meningitidis MC58
  2jc4-assembly1_A  TM=9.579E-01  e=1.252E-18  Neisseria meningitidis
  5j8n-assembly1_A  TM=9.434E-01  e=1.018E-14  Methanosarcina mazei Go1
  3g0r-assembly1_A  TM=9.235E-01  e=6.161E-14  Methanothermobacter thermautotrophicus str. Delta H